Protein 3KY8 (pdb70)

Organism: Shewanella loihica (strain ATCC BAA-1088 / PV-4) (NCBI:txid323850)

Sequence (349 aa):
ENLYFQGANIVFIATSLDGYIADKRGKLDWLHSVPNPNNVDTGFVALERVDGLVGRNTLDVLSFDCDWPYSKPVFVLSNTTEVPQGYEDKVFLVKGKLVDIIADLNAKGFNELYIDGGVTIQNFLKEDLIDEVITRFPILLGGGVPLFGELESSLSFNVIKSEVVLDSLTQTTYHRKRANIVFIATSLDGYIADKRGKLDWLHSVPNPNNVDTGFVALERVDGLVGRNTLDVLSFDCDWPYSKPVFVLSNTTEVPQGYEDKVFLVKGKLVDIIADDLNAKGFNELYIDGGVTIQNFLKEDLIDEVIITRFPILLGGGVPLFGELEESSLSFNVIKSEVVLDSLTQTTYHRKR

Foldseek 3Di:
DCLVVVPFEEEDAEAEPAFARAFPVRHDVCVPVFDDPVVDDDCPVVLCPFQEEEEVVVVCCDDPVHDDDDPHAYEYEDPPDDDDPPCNVRYHYDYDDPVVSQVVCVVVPRSGYHYDDQVRQQSCVQVPNHFKKYKYAHDDSPHHHGNYDDYPDDWDWDWPDWDDDSNGIIMTMTGTDD/DEEEAAEAEPQFARAFQVRHDVVVPVFDDPPVDDPCPVVLCPFQEEEEPSVLVCVVVPDPDPDPHAYEYEDQPDDDPPPCPVHYHYDYDDPVVSQVVCVVVVRPGYYYDDQVRQASCVQVVNHFKKYKYAHDDSVHHHGSYDDHPDDWDWDWPDWDAPSNGIIMTMTGTDD

Radius of gyration: 22.61 Å; Cα contacts (8 Å, |Δi|>4): 660; chains: 2; bounding box: 62×49×64 Å

Secondary structure (DSSP, 8-state):
--TTTT--EE--EEEETTSEEE-TTS--GGGGGS--TT----STTT----SEE--HHHH----TT-----SS-EEEE-----PPTT-TTTEEEE-S-HHHHHHHHHHTT--SEE--SHHHHHHHHHTT-----EEEESEE-SSSEES----SS-EEEEEEEEEEETTTEEEEEEEE--/-EEE-EEE-TTSEEE-TTS--GGGGGS--TT---SSTTT----SEE--HHHH--GGG-S----SS-EEEE-----PPTT-TTTEEEE-S-HHHHHHHHHHTT--SEEE-SHHHHHHHHHTT-----EEE-SEE-SSSEES----SS-EEEEEEEEEEETTTEEEEEEEE--

Nearest PDB structures (foldseek):
  3ky8-assembly1_B  TM=1.006E+00  e=2.530E-35  Shewanella loihica PV-4
  3jtw-assembly2_B-3  TM=8.586E-01  e=1.177E-13  Pediococcus pentosaceus ATCC 25745
  1d1g-assembly1_B  TM=7.839E-01  e=4.642E-13  Thermotoga maritima
  8jsv-assembly5_J  TM=8.185E-01  e=5.624E-12  Leptospira interrogans serovar Pomona
  3dl6-assembly3_E-2  TM=7.105E-01  e=3.288E-07  Cryptosporidium hominis

CATH classification: 3.40.430.10

B-factor: mean 37.95, std 8.4, range [15.68, 90.03]

InterPro domains:
  IPR002734 Bacterial bifunctional deaminase-reductase, C-terminal [PF01872] (4-162)
  IPR024072 Dihydrofolate reductase-like domain superfamily [G3DSA:3.40.430.10] (2-175)
  IPR024072 Dihydrofolate reductase-like domain superfamily [SSF53597] (4-176)
  IPR050765 Riboflavin Biosynthesis HTP Reductase [PTHR38011] (5-175)

Structure (mmCIF, N/CA/C/O backbone):
data_3KY8
#
_entry.id   3KY8
#
_cell.length_a   72.679
_cell.length_b   72.679
_cell.length_c   156.974
_cell.angle_alpha   90.000
_cell.angle_beta   90.000
_cell.angle_gamma   90.000
#
_symmetry.space_group_name_H-M   'P 43 21 2'
#
loop_
_entity.id
_entity.type
_entity.pdbx_description
1 polymer 'Putative riboflavin biosynthesis protein'
2 non-polymer 'UNKNOWN LIGAND'
3 non-polymer 'SULFATE ION'
4 non-polymer GLYCEROL
5 water water
#
loop_
_atom_site.group_PDB
_atom_site.id
_atom_site.type_symbol
_atom_site.label_atom_id
_atom_site.label_alt_id
_atom_site.label_comp_id
_atom_site.label_asym_id
_atom_site.label_entity_id
_atom_site.label_seq_id
_atom_site.pdbx_PDB_ins_code
_atom_site.Cartn_x
_atom_site.Cartn_y
_atom_site.Cartn_z
_atom_site.occupancy
_atom_site.B_iso_or_equiv
_atom_site.auth_seq_id
_atom_site.auth_comp_id
_atom_site.auth_asym_id
_atom_site.auth_atom_id
_atom_site.pdbx_PDB_model_num
ATOM 1 N N . GLU A 1 13 ? -9.510 19.426 53.372 1.00 76.47 -6 GLU A N 1
ATOM 2 C CA . GLU A 1 13 ? -9.047 19.963 52.058 1.00 75.68 -6 GLU A CA 1
ATOM 3 C C . GLU A 1 13 ? -8.186 21.243 52.219 1.00 72.61 -6 GLU A C 1
ATOM 4 O O . GLU A 1 13 ? -8.635 22.234 52.809 1.00 73.44 -6 GLU A O 1
ATOM 10 N N . ASN A 1 14 ? -6.941 21.175 51.729 1.00 68.20 -5 ASN A N 1
ATOM 11 C CA . ASN A 1 14 ? -6.103 22.355 51.371 1.00 63.72 -5 ASN A CA 1
ATOM 12 C C . ASN A 1 14 ? -5.913 23.395 52.452 1.00 57.90 -5 ASN A C 1
ATOM 13 O O . ASN A 1 14 ? -6.130 24.581 52.210 1.00 57.66 -5 ASN A O 1
ATOM 18 N N . LEU A 1 15 ? -5.498 22.954 53.631 1.00 51.77 -4 LEU A N 1
ATOM 19 C CA . LEU A 1 15 ? -5.298 23.855 54.777 1.00 49.77 -4 LEU A CA 1
ATOM 20 C C . LEU A 1 15 ? -4.202 24.919 54.511 1.00 46.01 -4 LEU A C 1
ATOM 21 O O . LEU A 1 15 ? -4.293 26.030 55.021 1.00 42.48 -4 LEU A O 1
ATOM 26 N N . TYR A 1 16 ? -3.172 24.567 53.731 1.00 43.22 -3 TYR A N 1
ATOM 27 C CA . TYR A 1 16 ? -2.117 25.501 53.367 1.00 42.38 -3 TYR A CA 1
ATOM 28 C C . TYR A 1 16 ? -2.658 26.784 52.753 1.00 41.46 -3 TYR A C 1
ATOM 29 O O . TYR A 1 16 ? -2.278 27.891 53.195 1.00 39.63 -3 TYR A O 1
ATOM 38 N N . PHE A 1 17 ? -3.517 26.621 51.731 1.00 39.12 -2 PHE A N 1
ATOM 39 C CA . PHE A 1 17 ? -4.150 27.739 51.018 1.00 38.66 -2 PHE A CA 1
ATOM 40 C C . PHE A 1 17 ? -5.112 28.506 51.907 1.00 37.92 -2 PHE A C 1
ATOM 41 O O . PHE A 1 17 ? -5.430 29.679 51.648 1.00 36.63 -2 PHE A O 1
ATOM 49 N N . GLN A 1 18 ? -5.582 27.841 52.959 1.00 37.50 -1 GLN A N 1
ATOM 50 C CA . GLN A 1 18 ? -6.380 28.489 53.994 1.00 34.90 -1 GLN A CA 1
ATOM 51 C C . GLN A 1 18 ? -5.529 29.123 55.084 1.00 34.16 -1 GLN A C 1
ATOM 52 O O . GLN A 1 18 ? -6.075 29.640 56.053 1.00 32.53 -1 GLN A O 1
ATOM 58 N N . GLY A 1 19 ? -4.203 29.106 54.927 1.00 35.58 0 GLY A N 1
ATOM 59 C CA . GLY A 1 19 ? -3.287 29.820 55.846 1.00 35.96 0 GLY A CA 1
ATOM 60 C C . GLY A 1 19 ? -2.588 29.030 56.951 1.00 36.30 0 GLY A C 1
ATOM 61 O O . GLY A 1 19 ? -2.002 29.610 57.856 1.00 34.69 0 GLY A O 1
ATOM 70 N N . ALA A 1 21 ? 0.380 26.316 57.810 1.00 36.66 2 ALA A N 1
ATOM 71 C CA . ALA A 1 21 ? 1.643 25.840 57.235 1.00 35.27 2 ALA A CA 1
ATOM 72 C C . ALA A 1 21 ? 2.494 25.220 58.330 1.00 35.23 2 ALA A C 1
ATOM 73 O O . ALA A 1 21 ? 2.603 25.782 59.439 1.00 32.71 2 ALA A O 1
ATOM 75 N N . ASN A 1 22 ? 3.077 24.069 57.992 1.00 33.25 3 ASN A N 1
ATOM 76 C CA . ASN A 1 22 ? 4.106 23.395 58.764 1.00 33.05 3 ASN A CA 1
ATOM 77 C C . ASN A 1 22 ? 5.487 23.578 58.120 1.00 32.39 3 ASN A C 1
ATOM 78 O O . ASN A 1 22 ? 5.729 23.130 56.983 1.00 31.48 3 ASN A O 1
ATOM 83 N N . ILE A 1 23 ? 6.379 24.233 58.855 1.00 33.27 4 ILE A N 1
ATOM 84 C CA . ILE A 1 23 ? 7.608 24.837 58.304 1.00 35.50 4 ILE A CA 1
ATOM 85 C C . ILE A 1 23 ? 8.839 24.263 59.005 1.00 32.68 4 ILE A C 1
ATOM 86 O O . ILE A 1 23 ? 8.890 24.233 60.210 1.00 33.54 4 ILE A O 1
ATOM 91 N N . VAL A 1 24 ? 9.804 23.781 58.221 1.00 33.02 5 VAL A N 1
ATOM 92 C CA . VAL A 1 24 ? 11.104 23.309 58.700 1.00 32.68 5 VAL A CA 1
ATOM 93 C C . VAL A 1 24 ? 12.090 24.438 58.476 1.00 32.62 5 VAL A C 1
ATOM 94 O O . VAL A 1 24 ? 12.008 25.146 57.451 1.00 33.85 5 VAL A O 1
ATOM 98 N N . PHE A 1 25 ? 12.928 24.684 59.484 1.00 32.56 6 PHE A N 1
ATOM 99 C CA . PHE A 1 25 ? 14.027 25.656 59.400 1.00 31.95 6 PHE A CA 1
ATOM 100 C C . PHE A 1 25 ? 15.221 25.089 60.181 1.00 30.56 6 PHE A C 1
ATOM 101 O O . PHE A 1 25 ? 15.260 25.124 61.419 1.00 33.70 6 PHE A O 1
ATOM 109 N N . ILE A 1 26 ? 16.200 24.560 59.460 1.00 31.51 7 ILE A N 1
ATOM 110 C CA . ILE A 1 26 ? 17.202 23.713 60.078 1.00 31.81 7 ILE A CA 1
ATOM 111 C C . ILE A 1 26 ? 18.567 23.775 59.383 1.00 33.54 7 ILE A C 1
ATOM 112 O O . ILE A 1 26 ? 18.665 23.948 58.164 1.00 33.95 7 ILE A O 1
ATOM 117 N N . ALA A 1 27 ? 19.620 23.599 60.172 1.00 32.96 8 ALA A N 1
ATOM 118 C CA . ALA A 1 27 ? 20.979 23.563 59.659 1.00 32.82 8 ALA A CA 1
ATOM 119 C C . ALA A 1 27 ? 21.336 22.096 59.520 1.00 31.70 8 ALA A C 1
ATOM 120 O O . ALA A 1 27 ? 21.092 21.310 60.416 1.00 29.08 8 ALA A O 1
ATOM 122 N N . THR A 1 28 ? 21.916 21.739 58.388 1.00 35.37 9 THR A N 1
ATOM 123 C CA . THR A 1 28 ? 22.415 20.391 58.136 1.00 34.96 9 THR A CA 1
ATOM 124 C C . THR A 1 28 ? 23.865 20.450 57.624 1.00 33.29 9 THR A C 1
ATOM 125 O O . THR A 1 28 ? 24.307 21.430 57.009 1.00 33.76 9 THR A O 1
ATOM 129 N N . SER A 1 29 ? 24.589 19.369 57.841 1.00 32.54 10 SER A N 1
ATOM 130 C CA . SER A 1 29 ? 25.856 19.149 57.171 1.00 32.21 10 SER A CA 1
ATOM 131 C C . SER A 1 29 ? 25.616 18.816 55.706 1.00 32.42 10 SER A C 1
ATOM 132 O O . SER A 1 29 ? 24.475 18.611 55.261 1.00 31.13 10 SER A O 1
ATOM 135 N N . LEU A 1 30 ? 26.711 18.762 54.952 1.00 31.50 11 LEU A N 1
ATOM 136 C CA . LEU A 1 30 ? 26.620 18.520 53.516 1.00 32.13 11 LEU A CA 1
ATOM 137 C C . LEU A 1 30 ? 25.963 17.160 53.290 1.00 30.27 11 LEU A C 1
ATOM 138 O O . LEU A 1 30 ? 25.144 16.993 52.400 1.00 31.89 11 LEU A O 1
ATOM 143 N N . ASP A 1 31 ? 26.322 16.215 54.160 1.00 32.37 12 ASP A N 1
ATOM 144 C CA . ASP A 1 31 ? 25.825 14.854 54.147 1.00 29.44 12 ASP A CA 1
ATOM 145 C C . ASP A 1 31 ? 24.549 14.556 54.969 1.00 30.97 12 ASP A C 1
ATOM 146 O O . ASP A 1 31 ? 24.188 13.419 55.176 1.00 33.67 12 ASP A O 1
ATOM 151 N N . GLY A 1 32 ? 23.868 15.596 55.404 1.00 33.12 13 GLY A N 1
ATOM 152 C CA . GLY A 1 32 ? 22.508 15.469 55.853 1.00 32.27 13 GLY A CA 1
ATOM 153 C C . GLY A 1 32 ? 22.272 15.257 57.318 1.00 31.01 13 GLY A C 1
ATOM 154 O O . GLY A 1 32 ? 21.176 14.851 57.684 1.00 34.65 13 GLY A O 1
ATOM 155 N N . TYR A 1 33 ? 23.300 15.481 58.135 1.00 32.13 14 TYR A N 1
ATOM 156 C CA . TYR A 1 33 ? 23.195 15.361 59.584 1.00 31.34 14 TYR A CA 1
ATOM 157 C C . TYR A 1 33 ? 22.911 16.698 60.262 1.00 32.81 14 TYR A C 1
ATOM 158 O O . TYR A 1 33 ? 23.469 17.718 59.899 1.00 32.86 14 TYR A O 1
ATOM 167 N N . ILE A 1 34 ? 22.106 16.633 61.309 1.00 34.24 15 ILE A N 1
ATOM 168 C CA . ILE A 1 34 ? 21.735 17.795 62.092 1.00 34.08 15 ILE A CA 1
ATOM 169 C C . ILE A 1 34 ? 22.450 17.867 63.455 1.00 32.48 15 ILE A C 1
ATOM 170 O O . ILE A 1 34 ? 22.423 18.898 64.109 1.00 35.49 15 ILE A O 1
ATOM 175 N N . ALA A 1 35 ? 23.074 16.765 63.873 1.00 32.51 16 ALA A N 1
ATOM 176 C CA . ALA A 1 35 ? 24.031 16.760 64.956 1.00 30.75 16 ALA A CA 1
ATOM 177 C C . ALA A 1 35 ? 25.143 15.768 64.595 1.00 31.59 16 ALA A C 1
ATOM 178 O O . ALA A 1 35 ? 24.945 14.888 63.770 1.00 33.62 16 ALA A O 1
ATOM 180 N N . ASP A 1 36 ? 26.320 15.909 65.195 1.00 29.63 17 ASP A N 1
ATOM 181 C CA . ASP A 1 36 ? 27.421 14.959 64.937 1.00 31.02 17 ASP A CA 1
ATOM 182 C C . ASP A 1 36 ? 27.261 13.729 65.802 1.00 32.12 17 ASP A C 1
ATOM 183 O O . ASP A 1 36 ? 26.274 13.621 66.549 1.00 29.06 17 ASP A O 1
ATOM 188 N N . LYS A 1 37 ? 28.229 12.818 65.724 1.00 32.06 18 LYS A N 1
ATOM 189 C CA . LYS A 1 37 ? 28.073 11.531 66.347 1.00 36.29 18 LYS A CA 1
ATOM 190 C C . LYS A 1 37 ? 28.085 11.587 67.891 1.00 37.48 18 LYS A C 1
ATOM 191 O O . LYS A 1 37 ? 27.758 10.629 68.521 1.00 37.14 18 LYS A O 1
ATOM 196 N N . ARG A 1 38 ? 28.403 12.749 68.453 1.00 36.47 19 ARG A N 1
ATOM 197 C CA . ARG A 1 38 ? 28.422 12.971 69.875 1.00 40.30 19 ARG A CA 1
ATOM 198 C C . ARG A 1 38 ? 27.214 13.773 70.348 1.00 39.63 19 ARG A C 1
ATOM 199 O O . ARG A 1 38 ? 27.147 14.202 71.510 1.00 39.60 19 ARG A O 1
ATOM 207 N N . GLY A 1 39 ? 26.272 13.966 69.424 1.00 39.01 20 GLY A N 1
ATOM 208 C CA . GLY A 1 39 ? 25.118 14.801 69.634 1.00 39.34 20 GLY A CA 1
ATOM 209 C C . GLY A 1 39 ? 25.385 16.297 69.684 1.00 40.30 20 GLY A C 1
ATOM 210 O O . GLY A 1 39 ? 24.513 17.052 70.137 1.00 41.94 20 GLY A O 1
ATOM 211 N N . LYS A 1 40 ? 26.552 16.732 69.200 1.00 39.77 21 LYS A N 1
ATOM 212 C CA . LYS A 1 40 ? 26.970 18.145 69.285 1.00 38.37 21 LYS A CA 1
ATOM 213 C C . LYS A 1 40 ? 26.759 18.968 68.023 1.00 36.08 21 LYS A C 1
ATOM 214 O O . LYS A 1 40 ? 26.540 18.430 66.940 1.00 35.09 21 LYS A O 1
ATOM 220 N N . LEU A 1 41 ? 26.853 20.288 68.185 1.00 35.88 22 LEU A N 1
ATOM 221 C CA . LEU A 1 41 ? 26.678 21.278 67.116 1.00 35.45 22 LEU A CA 1
ATOM 222 C C . LEU A 1 41 ? 27.895 22.175 66.941 1.00 37.24 22 LEU A C 1
ATOM 223 O O . LEU A 1 41 ? 27.799 23.291 66.416 1.00 39.73 22 LEU A O 1
ATOM 228 N N . ASP A 1 42 ? 29.053 21.698 67.370 1.00 39.02 23 ASP A N 1
ATOM 229 C CA . ASP A 1 42 ? 30.276 22.484 67.282 1.00 41.97 23 ASP A CA 1
ATOM 230 C C . ASP A 1 42 ? 30.630 22.818 65.824 1.00 40.90 23 ASP A C 1
ATOM 231 O O . ASP A 1 42 ? 31.168 23.883 65.542 1.00 42.07 23 ASP A O 1
ATOM 236 N N . TRP A 1 43 ? 30.329 21.894 64.918 1.00 38.88 24 TRP A N 1
ATOM 237 C CA . TRP A 1 43 ? 30.508 22.100 63.469 1.00 38.30 24 TRP A CA 1
ATOM 238 C C . TRP A 1 43 ? 29.753 23.301 62.895 1.00 39.62 24 TRP A C 1
ATOM 239 O O . TRP A 1 43 ? 30.136 23.800 61.849 1.00 40.64 24 TRP A O 1
ATOM 250 N N . LEU A 1 44 ? 28.684 23.748 63.559 1.00 40.99 25 LEU A N 1
ATOM 251 C CA . LEU A 1 44 ? 28.040 24.998 63.191 1.00 44.52 25 LEU A CA 1
ATOM 252 C C . LEU A 1 44 ? 29.066 26.116 63.255 1.00 48.01 25 LEU A C 1
ATOM 253 O O . LEU A 1 44 ? 29.005 27.015 62.460 1.00 49.31 25 LEU A O 1
ATOM 258 N N . HIS A 1 45 ? 30.052 26.030 64.146 1.00 52.95 26 HIS A N 1
ATOM 259 C CA . HIS A 1 45 ? 31.120 27.062 64.219 1.00 55.55 26 HIS A CA 1
ATOM 260 C C . HIS A 1 45 ? 32.233 26.884 63.171 1.00 54.27 26 HIS A C 1
ATOM 261 O O . HIS A 1 45 ? 33.221 27.593 63.222 1.00 55.20 26 HIS A O 1
ATOM 268 N N . SER A 1 46 ? 32.057 25.976 62.207 1.00 54.73 27 SER A N 1
ATOM 269 C CA . SER A 1 46 ? 33.043 25.754 61.149 1.00 54.15 27 SER A CA 1
ATOM 270 C C . SER A 1 46 ? 33.082 26.927 60.182 1.00 55.82 27 SER A C 1
ATOM 271 O O . SER A 1 46 ? 34.056 27.126 59.459 1.00 58.22 27 SER A O 1
ATOM 274 N N . VAL A 1 47 ? 32.006 27.699 60.162 1.00 54.40 28 VAL A N 1
ATOM 275 C CA . VAL A 1 47 ? 31.897 28.895 59.340 1.00 52.12 28 VAL A CA 1
ATOM 276 C C . VAL A 1 47 ? 31.874 30.114 60.279 1.00 49.33 28 VAL A C 1
ATOM 277 O O . VAL A 1 47 ? 31.086 30.145 61.199 1.00 47.26 28 VAL A O 1
ATOM 281 N N . PRO A 1 48 ? 32.735 31.123 60.038 1.00 50.42 29 PRO A N 1
ATOM 282 C CA . PRO A 1 48 ? 32.761 32.323 60.903 1.00 48.41 29 PRO A CA 1
ATOM 283 C C . PRO A 1 48 ? 31.503 33.187 60.762 1.00 44.71 29 PRO A C 1
ATOM 284 O O . PRO A 1 48 ? 31.008 33.329 59.661 1.00 42.26 29 PRO A O 1
ATOM 288 N N . ASN A 1 49 ? 30.991 33.712 61.877 1.00 42.29 30 ASN A N 1
ATOM 289 C CA . ASN A 1 49 ? 29.904 34.694 61.868 1.00 40.52 30 ASN A CA 1
ATOM 290 C C . ASN A 1 49 ? 30.207 35.732 62.931 1.00 39.11 30 ASN A C 1
ATOM 291 O O . ASN A 1 49 ? 29.452 35.906 63.906 1.00 37.89 30 ASN A O 1
ATOM 296 N N . PRO A 1 50 ? 31.320 36.435 62.751 1.00 39.39 31 PRO A N 1
ATOM 297 C CA . PRO A 1 50 ? 31.745 37.397 63.764 1.00 41.55 31 PRO A CA 1
ATOM 298 C C . PRO A 1 50 ? 30.717 38.480 64.032 1.00 41.63 31 PRO A C 1
ATOM 299 O O . PRO A 1 50 ? 30.553 38.883 65.164 1.00 41.67 31 PRO A O 1
ATOM 303 N N . ASN A 1 51 ? 30.034 38.944 62.992 1.00 40.09 32 ASN A N 1
ATOM 304 C CA . ASN A 1 51 ? 29.144 40.097 63.131 1.00 39.01 32 ASN A CA 1
ATOM 305 C C . ASN A 1 51 ? 27.731 39.709 63.475 1.00 35.06 32 ASN A C 1
ATOM 306 O O . ASN A 1 51 ? 26.867 40.553 63.391 1.00 34.32 32 ASN A O 1
ATOM 311 N N . ASN A 1 52 ? 27.525 38.454 63.887 1.00 35.33 33 ASN A N 1
ATOM 312 C CA . ASN A 1 52 ? 26.239 37.953 64.357 1.00 37.30 33 ASN A CA 1
ATOM 313 C C . ASN A 1 52 ? 25.108 38.168 63.354 1.00 37.88 33 ASN A C 1
ATOM 314 O O . ASN A 1 52 ? 23.983 38.473 63.728 1.00 35.37 33 ASN A O 1
ATOM 319 N N . VAL A 1 53 ? 25.411 37.929 62.078 1.00 38.14 34 VAL A N 1
ATOM 320 C CA . VAL A 1 53 ? 24.431 38.078 61.013 1.00 38.68 34 VAL A CA 1
ATOM 321 C C . VAL A 1 53 ? 23.294 37.073 61.200 1.00 39.58 34 VAL A C 1
ATOM 322 O O . VAL A 1 53 ? 23.520 35.895 61.535 1.00 40.52 34 VAL A O 1
ATOM 326 N N . ASP A 1 54 ? 22.066 37.568 61.039 1.00 40.74 35 ASP A N 1
ATOM 327 C CA . ASP A 1 54 ? 20.861 36.760 61.181 1.00 41.07 35 ASP A CA 1
ATOM 328 C C . ASP A 1 54 ? 20.619 36.124 59.818 1.00 41.34 35 ASP A C 1
ATOM 329 O O . ASP A 1 54 ? 20.752 36.783 58.782 1.00 40.96 35 ASP A O 1
ATOM 334 N N . THR A 1 55 ? 20.325 34.837 59.802 1.00 39.39 36 THR A N 1
ATOM 335 C CA . THR A 1 55 ? 20.015 34.172 58.562 1.00 40.74 36 THR A CA 1
ATOM 336 C C . THR A 1 55 ? 18.600 33.582 58.531 1.00 41.05 36 THR A C 1
ATOM 337 O O . THR A 1 55 ? 18.408 32.529 57.952 1.00 39.79 36 THR A O 1
ATOM 341 N N . GLY A 1 56 ? 17.627 34.271 59.140 1.00 39.81 37 GLY A N 1
ATOM 342 C CA . GLY A 1 56 ? 16.229 33.914 59.025 1.00 38.16 37 GLY A CA 1
ATOM 343 C C . GLY A 1 56 ? 15.469 33.635 60.299 1.00 38.10 37 GLY A C 1
ATOM 344 O O . GLY A 1 56 ? 14.247 33.614 60.249 1.00 42.97 37 GLY A O 1
ATOM 345 N N . PHE A 1 57 ? 16.156 33.396 61.422 1.00 36.47 38 PHE A N 1
ATOM 346 C CA . PHE A 1 57 ? 15.493 32.971 62.667 1.00 37.93 38 PHE A CA 1
ATOM 347 C C . PHE A 1 57 ? 14.527 34.004 63.289 1.00 39.19 38 PHE A C 1
ATOM 348 O O . PHE A 1 57 ? 13.464 33.652 63.739 1.00 38.25 38 PHE A O 1
ATOM 356 N N . VAL A 1 58 ? 14.925 35.266 63.335 1.00 39.99 39 VAL A N 1
ATOM 357 C CA . VAL A 1 58 ? 14.091 36.287 63.935 1.00 40.35 39 VAL A CA 1
ATOM 358 C C . VAL A 1 58 ? 12.806 36.346 63.151 1.00 38.69 39 VAL A C 1
ATOM 359 O O . VAL A 1 58 ? 11.745 36.401 63.745 1.00 42.77 39 VAL A O 1
ATOM 363 N N . ALA A 1 59 ? 12.894 36.312 61.827 1.00 38.19 40 ALA A N 1
ATOM 364 C CA . ALA A 1 59 ? 11.708 36.413 60.984 1.00 37.56 40 ALA A CA 1
ATOM 365 C C . ALA A 1 59 ? 10.804 35.129 61.049 1.00 39.68 40 ALA A C 1
ATOM 366 O O . ALA A 1 59 ? 9.556 35.219 61.079 1.00 39.89 40 ALA A O 1
ATOM 368 N N . LEU A 1 60 ? 11.426 33.951 61.084 1.00 36.43 41 LEU A N 1
ATOM 369 C CA . LEU A 1 60 ? 10.697 32.724 61.303 1.00 33.57 41 LEU A CA 1
ATOM 370 C C . LEU A 1 60 ? 9.868 32.842 62.599 1.00 34.36 41 LEU A C 1
ATOM 371 O O . LEU A 1 60 ? 8.631 32.614 62.592 1.00 32.72 41 LEU A O 1
ATOM 384 N N . GLU A 1 62 ? 8.888 35.379 64.331 1.00 40.02 43 GLU A N 1
ATOM 385 C CA . GLU A 1 62 ? 7.860 36.375 64.276 1.00 40.82 43 GLU A CA 1
ATOM 386 C C . GLU A 1 62 ? 6.652 35.845 63.507 1.00 39.80 43 GLU A C 1
ATOM 387 O O . GLU A 1 62 ? 5.512 36.229 63.785 1.00 38.92 43 GLU A O 1
ATOM 393 N N . ARG A 1 63 ? 6.908 34.995 62.521 1.00 37.73 44 ARG A N 1
ATOM 394 C CA . ARG A 1 63 ? 5.859 34.449 61.676 1.00 36.54 44 ARG A CA 1
ATOM 395 C C . ARG A 1 63 ? 5.108 33.293 62.326 1.00 35.52 44 ARG A C 1
ATOM 396 O O . ARG A 1 63 ? 3.889 33.179 62.216 1.00 33.86 44 ARG A O 1
ATOM 404 N N . VAL A 1 64 ? 5.839 32.387 62.949 1.00 36.58 45 VAL A N 1
ATOM 405 C CA . VAL A 1 64 ? 5.202 31.186 63.488 1.00 35.22 45 VAL A CA 1
ATOM 406 C C . VAL A 1 64 ? 4.420 31.446 64.779 1.00 34.67 45 VAL A C 1
ATOM 407 O O . VAL A 1 64 ? 4.705 32.366 65.535 1.00 31.68 45 VAL A O 1
ATOM 411 N N . ASP A 1 65 ? 3.405 30.627 64.990 1.00 34.46 46 ASP A N 1
ATOM 412 C CA . ASP A 1 65 ? 2.559 30.709 66.178 1.00 31.45 46 ASP A CA 1
ATOM 413 C C . ASP A 1 65 ? 3.057 29.808 67.295 1.00 31.23 46 ASP A C 1
ATOM 414 O O . ASP A 1 65 ? 2.710 29.989 68.474 1.00 26.79 46 ASP A O 1
ATOM 419 N N . GLY A 1 66 ? 3.877 28.820 66.932 1.00 33.04 47 GLY A N 1
ATOM 420 C CA . GLY A 1 66 ? 4.391 27.880 67.910 1.00 31.49 47 GLY A CA 1
ATOM 421 C C . GLY A 1 66 ? 5.317 26.944 67.193 1.00 31.74 47 GLY A C 1
ATOM 422 O O . GLY A 1 66 ? 5.476 27.028 65.996 1.00 32.63 47 GLY A O 1
ATOM 423 N N . LEU A 1 67 ? 5.907 26.052 67.955 1.00 31.98 48 LEU A N 1
ATOM 424 C CA . LEU A 1 67 ? 6.833 25.051 67.482 1.00 33.57 48 LEU A CA 1
ATOM 425 C C . LEU A 1 67 ? 6.233 23.704 67.840 1.00 33.65 48 LEU A C 1
ATOM 426 O O . LEU A 1 67 ? 5.568 23.584 68.869 1.00 34.92 48 LEU A O 1
ATOM 431 N N . VAL A 1 68 ? 6.438 22.700 66.986 1.00 33.66 49 VAL A N 1
ATOM 432 C CA . VAL A 1 68 ? 6.186 21.292 67.342 1.00 32.49 49 VAL A CA 1
ATOM 433 C C . VAL A 1 68 ? 7.552 20.612 67.292 1.00 33.34 49 VAL A C 1
ATOM 434 O O . VAL A 1 68 ? 8.219 20.633 66.261 1.00 33.47 49 VAL A O 1
ATOM 446 N N . GLY A 1 70 ? 10.368 17.395 69.014 1.00 38.96 51 GLY A N 1
ATOM 447 C CA . GLY A 1 70 ? 10.410 16.078 69.701 1.00 38.13 51 GLY A CA 1
ATOM 448 C C . GLY A 1 70 ? 11.115 16.169 71.033 1.00 37.78 51 GLY A C 1
ATOM 449 O O . GLY A 1 70 ? 11.690 17.191 71.337 1.00 36.24 51 GLY A O 1
ATOM 450 N N . ARG A 1 71 ? 11.096 15.083 71.806 1.00 41.47 5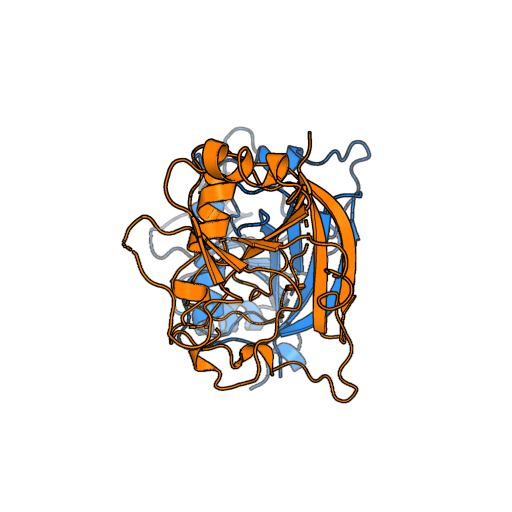2 ARG A N 1
ATOM 451 C CA . ARG A 1 71 ? 11.769 15.052 73.112 1.00 43.35 52 ARG A CA 1
ATOM 452 C C . ARG A 1 71 ? 13.285 15.064 72.975 1.00 40.60 52 ARG A C 1
ATOM 453 O O . ARG A 1 71 ? 13.945 15.633 73.815 1.00 38.53 52 ARG A O 1
ATOM 458 N N . ASN A 1 72 ? 13.843 14.476 71.922 1.00 39.06 53 ASN A N 1
ATOM 459 C CA . ASN A 1 72 ? 15.284 14.518 71.760 1.00 37.53 53 ASN A CA 1
ATOM 460 C C . ASN A 1 72 ? 15.810 15.938 71.662 1.00 39.74 53 ASN A C 1
ATOM 461 O O . ASN A 1 72 ? 16.858 16.211 72.226 1.00 41.73 53 ASN A O 1
ATOM 466 N N . THR A 1 73 ? 15.118 16.813 70.914 1.00 37.18 54 THR A N 1
ATOM 467 C CA . THR A 1 73 ? 15.551 18.195 70.768 1.00 37.39 54 THR A CA 1
ATOM 468 C C . THR A 1 73 ? 15.296 18.913 72.099 1.00 35.67 54 THR A C 1
ATOM 469 O O . THR A 1 73 ? 16.164 19.647 72.576 1.00 36.16 54 THR A O 1
ATOM 473 N N . LEU A 1 74 ? 14.132 18.684 72.712 1.00 33.61 55 LEU A N 1
ATOM 474 C CA . LEU A 1 74 ? 13.821 19.345 73.965 1.00 34.31 55 LEU A CA 1
ATOM 475 C C . LEU A 1 74 ? 14.931 19.045 74.995 1.00 36.20 55 LEU A C 1
ATOM 476 O O . LEU A 1 74 ? 15.474 19.966 75.627 1.00 35.04 55 LEU A O 1
ATOM 481 N N . ASP A 1 75 ? 15.283 17.772 75.126 1.00 34.34 56 ASP A N 1
ATOM 482 C CA . ASP A 1 75 ? 16.286 17.357 76.123 1.00 37.59 56 ASP A CA 1
ATOM 483 C C . ASP A 1 75 ? 17.645 18.021 75.891 1.00 36.72 56 ASP A C 1
ATOM 484 O O . ASP A 1 75 ? 18.376 18.266 76.861 1.00 35.29 56 ASP A O 1
ATOM 497 N N . VAL A 1 77 ? 17.923 21.050 74.440 1.00 38.96 58 VAL A N 1
ATOM 498 C CA . VAL A 1 77 ? 17.775 22.505 74.658 1.00 36.72 58 VAL A CA 1
ATOM 499 C C . VAL A 1 77 ? 17.687 22.731 76.161 1.00 39.46 58 VAL A C 1
ATOM 500 O O . VAL A 1 77 ? 18.404 23.573 76.677 1.00 44.16 58 VAL A O 1
ATOM 504 N N . LEU A 1 78 ? 16.826 21.987 76.868 1.00 40.02 59 LEU A N 1
ATOM 505 C CA . LEU A 1 78 ? 16.720 22.123 78.319 1.00 39.27 59 LEU A CA 1
ATOM 506 C C . LEU A 1 78 ? 18.073 21.823 78.906 1.00 38.99 59 LEU A C 1
ATOM 507 O O . LEU A 1 78 ? 18.692 20.796 78.590 1.00 40.53 59 LEU A O 1
ATOM 512 N N . SER A 1 79 ? 18.536 22.732 79.757 1.00 40.26 60 SER A N 1
ATOM 513 C CA . SER A 1 79 ? 19.743 22.532 80.521 1.00 40.42 60 SER A CA 1
ATOM 514 C C . SER A 1 79 ? 19.695 23.487 81.711 1.00 39.76 60 SER A C 1
ATOM 515 O O . SER A 1 79 ? 18.830 24.383 81.790 1.00 39.12 60 SER A O 1
ATOM 518 N N . PHE A 1 80 ? 20.568 23.250 82.675 1.00 38.52 61 PHE A N 1
ATOM 519 C CA . PHE A 1 80 ? 20.678 24.155 83.809 1.00 39.40 61 PHE A CA 1
ATOM 520 C C . PHE A 1 80 ? 21.192 25.529 83.406 1.00 39.51 61 PHE A C 1
ATOM 521 O O . PHE A 1 80 ? 20.807 26.502 84.013 1.00 37.25 61 PHE A O 1
ATOM 529 N N . ASP A 1 81 ? 22.080 25.569 82.405 1.00 42.47 62 ASP A N 1
ATOM 530 C CA . ASP A 1 81 ? 22.770 26.786 81.965 1.00 45.25 62 ASP A CA 1
ATOM 531 C C . ASP A 1 81 ? 22.106 27.444 80.735 1.00 47.67 62 ASP A C 1
ATOM 532 O O . ASP A 1 81 ? 22.792 28.140 79.992 1.00 51.15 62 ASP A O 1
ATOM 534 N N . CYS A 1 82 ? 20.786 27.245 80.560 1.00 48.32 63 CYS A N 1
ATOM 535 C CA . CYS A 1 82 ? 20.025 27.520 79.301 1.00 46.15 63 CYS A CA 1
ATOM 536 C C . CYS A 1 82 ? 19.320 28.876 79.270 1.00 44.64 63 CYS A C 1
ATOM 537 O O . CYS A 1 82 ? 18.607 29.255 80.209 1.00 47.59 63 CYS A O 1
ATOM 540 N N . ASP A 1 83 ? 19.481 29.614 78.189 1.00 42.74 64 ASP A N 1
ATOM 541 C CA . ASP A 1 83 ? 18.628 30.768 78.005 1.00 43.52 64 ASP A CA 1
ATOM 542 C C . ASP A 1 83 ? 17.636 30.350 76.944 1.00 40.42 64 ASP A C 1
ATOM 543 O O . ASP A 1 83 ? 17.993 30.216 75.781 1.00 38.49 64 ASP A O 1
ATOM 548 N N . TRP A 1 84 ? 16.392 30.136 77.361 1.00 38.04 65 TRP A N 1
ATOM 549 C CA . TRP A 1 84 ? 15.346 29.649 76.474 1.00 35.38 65 TRP A CA 1
ATOM 550 C C . TRP A 1 84 ? 15.289 30.538 75.242 1.00 34.16 65 TRP A C 1
ATOM 551 O O . TRP A 1 84 ? 15.161 31.759 75.363 1.00 32.24 65 TRP A O 1
ATOM 562 N N . PRO A 1 85 ? 15.465 29.955 74.054 1.00 34.03 66 PRO A N 1
ATOM 563 C CA . PRO A 1 85 ? 15.568 30.801 72.871 1.00 35.27 66 PRO A CA 1
ATOM 564 C C . PRO A 1 85 ? 14.307 31.126 72.114 1.00 36.46 66 PRO A C 1
ATOM 565 O O . PRO A 1 85 ? 14.394 31.863 71.122 1.00 37.25 66 PRO A O 1
ATOM 569 N N . TYR A 1 86 ? 13.160 30.597 72.559 1.00 37.20 67 TYR A N 1
ATOM 570 C CA . TYR A 1 86 ? 11.882 30.721 71.818 1.00 34.43 67 TYR A CA 1
ATOM 571 C C . TYR A 1 86 ? 10.884 31.638 72.463 1.00 32.77 67 TYR A C 1
ATOM 572 O O . TYR A 1 86 ? 10.581 31.491 73.647 1.00 32.12 67 TYR A O 1
ATOM 581 N N . SER A 1 87 ? 10.369 32.571 71.659 1.00 30.35 68 SER A N 1
ATOM 582 C CA . SER A 1 87 ? 9.383 33.538 72.074 1.00 32.29 68 SER A CA 1
ATOM 583 C C . SER A 1 87 ? 7.939 33.051 71.891 1.00 33.37 68 SER A C 1
ATOM 584 O O . SER A 1 87 ? 7.004 33.765 72.266 1.00 33.93 68 SER A O 1
ATOM 587 N N . LYS A 1 88 ? 7.761 31.847 71.339 1.00 30.16 69 LYS A N 1
ATOM 588 C CA . LYS A 1 88 ? 6.446 31.302 71.049 1.00 32.03 69 LYS A CA 1
ATOM 589 C C . LYS A 1 88 ? 6.364 29.946 71.758 1.00 30.74 69 LYS A C 1
ATOM 590 O O . LYS A 1 88 ? 7.384 29.353 72.076 1.00 32.23 69 LYS A O 1
ATOM 596 N N . PRO A 1 89 ? 5.154 29.440 72.000 1.00 31.37 70 PRO A N 1
ATOM 597 C CA . PRO A 1 89 ? 5.043 28.162 72.687 1.00 31.83 70 PRO A CA 1
ATOM 598 C C . PRO A 1 89 ? 5.692 27.015 71.945 1.00 31.89 70 PRO A C 1
ATOM 599 O O . PRO A 1 89 ? 5.655 26.959 70.706 1.00 31.20 70 PRO A O 1
ATOM 603 N N . VAL A 1 90 ? 6.260 26.086 72.703 1.00 32.64 71 VAL A N 1
ATOM 604 C CA . VAL A 1 90 ? 6.810 24.852 72.141 1.00 30.91 71 VAL A CA 1
ATOM 605 C C . VAL A 1 90 ? 5.884 23.717 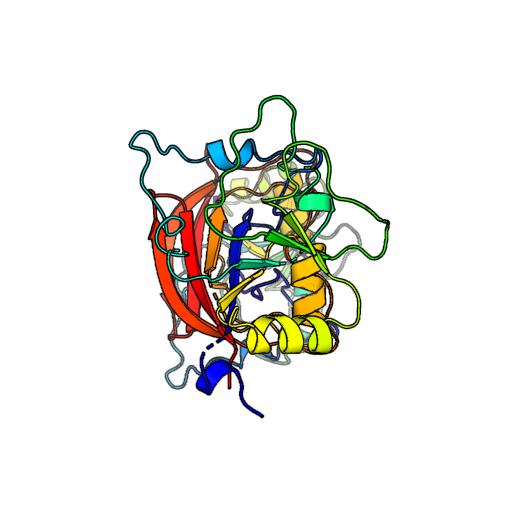72.545 1.00 30.59 71 VAL A C 1
ATOM 606 O O . VAL A 1 90 ? 5.749 23.420 73.712 1.00 29.17 71 VAL A O 1
ATOM 610 N N . PHE A 1 91 ? 5.262 23.093 71.558 1.00 29.38 72 PHE A N 1
ATOM 611 C CA . PHE A 1 91 ? 4.442 21.920 71.767 1.00 31.68 72 PHE A CA 1
ATOM 612 C C . PHE A 1 91 ? 5.313 20.701 71.573 1.00 33.72 72 PHE A C 1
ATOM 613 O O . PHE A 1 91 ? 6.001 20.599 70.567 1.00 33.76 72 PHE A O 1
ATOM 621 N N . VAL A 1 92 ? 5.336 19.817 72.563 1.00 35.47 73 VAL A N 1
ATOM 622 C CA . VAL A 1 92 ? 6.250 18.696 72.551 1.00 35.49 73 VAL A CA 1
ATOM 623 C C . VAL A 1 92 ? 5.472 17.436 72.437 1.00 40.39 73 VAL A C 1
ATOM 624 O O . VAL A 1 92 ? 4.548 17.183 73.218 1.00 36.91 73 VAL A O 1
ATOM 628 N N . LEU A 1 93 ? 5.877 16.671 71.421 1.00 46.43 74 LEU A N 1
ATOM 629 C CA . LEU A 1 93 ? 5.280 15.395 71.058 1.00 49.16 74 LEU A CA 1
ATOM 630 C C . LEU A 1 93 ? 5.945 14.309 71.871 1.00 50.32 74 LEU A C 1
ATOM 631 O O . LEU A 1 93 ? 7.114 13.900 71.617 1.00 51.97 74 LEU A O 1
ATOM 636 N N . SER A 1 94 ? 5.240 13.876 72.896 1.00 50.80 75 SER A N 1
ATOM 637 C CA . SER A 1 94 ? 5.710 12.724 73.626 1.00 50.76 75 SER A CA 1
ATOM 638 C C . SER A 1 94 ? 4.474 11.938 74.027 1.00 52.24 75 SER A C 1
ATOM 639 O O . SER A 1 94 ? 3.465 12.478 74.556 1.00 51.52 75 SER A O 1
ATOM 642 N N . ASN A 1 95 ? 4.557 10.664 73.656 1.00 52.29 76 ASN A N 1
ATOM 643 C CA . ASN A 1 95 ? 3.750 9.626 74.221 1.00 53.21 76 ASN A CA 1
ATOM 644 C C . ASN A 1 95 ? 4.390 9.283 75.581 1.00 53.40 76 ASN A C 1
ATOM 645 O O . ASN A 1 95 ? 3.680 9.032 76.561 1.00 54.62 76 ASN A O 1
ATOM 650 N N . THR A 1 96 ? 5.733 9.331 75.638 1.00 53.19 77 THR A N 1
ATOM 651 C CA . THR A 1 96 ? 6.514 8.975 76.861 1.00 52.26 77 THR A CA 1
ATOM 652 C C . THR A 1 96 ? 6.449 9.998 78.045 1.00 51.69 77 THR A C 1
ATOM 653 O O . THR A 1 96 ? 6.504 9.580 79.201 1.00 50.28 77 THR A O 1
ATOM 663 N N . THR A 1 98 ? 5.132 12.690 80.772 1.00 48.69 79 THR A N 1
ATOM 664 C CA . THR A 1 98 ? 3.910 12.908 81.554 1.00 49.31 79 THR A CA 1
ATOM 665 C C . THR A 1 98 ? 3.779 14.361 82.082 1.00 48.32 79 THR A C 1
ATOM 666 O O . THR A 1 98 ? 2.672 14.825 82.349 1.00 50.79 79 THR A O 1
ATOM 668 N N . GLU A 1 99 ? 4.897 15.061 82.264 1.00 47.09 80 GLU A N 1
ATOM 669 C CA . GLU A 1 99 ? 4.865 16.403 82.861 1.00 46.58 80 GLU A CA 1
ATOM 670 C C . GLU A 1 99 ? 6.075 17.286 82.499 1.00 45.07 80 GLU A C 1
ATOM 671 O O . GLU A 1 99 ? 7.196 16.793 82.255 1.00 46.68 80 GLU A O 1
ATOM 677 N N . VAL A 1 100 ? 5.833 18.596 82.452 1.00 42.03 81 VAL A N 1
ATOM 678 C CA . VAL A 1 100 ? 6.839 19.521 81.956 1.00 40.39 81 VAL A CA 1
ATOM 679 C C . VAL A 1 100 ? 7.691 19.906 83.169 1.00 40.04 81 VAL A C 1
ATOM 680 O O . VAL A 1 100 ? 7.124 20.158 84.244 1.00 40.02 81 VAL A O 1
ATOM 684 N N . PRO A 1 101 ? 9.043 19.944 83.012 1.00 36.79 82 PRO A N 1
ATOM 685 C CA . PRO A 1 101 ? 9.933 20.226 84.160 1.00 36.81 82 PRO A CA 1
ATOM 686 C C . PRO A 1 101 ? 9.729 21.604 84.765 1.00 36.40 82 PRO A C 1
ATOM 687 O O . PRO A 1 101 ? 9.331 22.533 84.055 1.00 35.42 82 PRO A O 1
ATOM 691 N N . GLN A 1 102 ? 10.057 21.735 86.050 1.00 35.83 83 GLN A N 1
ATOM 692 C CA . GLN A 1 102 ? 9.989 23.013 86.759 1.00 35.67 83 GLN A CA 1
ATOM 693 C C . GLN A 1 102 ? 10.766 24.078 85.971 1.00 34.68 83 GLN A C 1
ATOM 694 O O . GLN A 1 102 ? 11.899 23.829 85.503 1.00 32.42 83 GLN A O 1
ATOM 700 N N . GLY A 1 103 ? 10.134 25.237 85.807 1.00 32.96 84 GLY A N 1
ATOM 701 C CA . GLY A 1 103 ? 10.741 26.365 85.113 1.00 32.47 84 GLY A CA 1
ATOM 702 C C . GLY A 1 103 ? 10.283 26.466 83.671 1.00 33.85 84 GLY A C 1
ATOM 703 O O . GLY A 1 103 ? 10.520 27.476 83.020 1.00 37.68 84 GLY A O 1
ATOM 704 N N . TYR A 1 104 ? 9.631 25.427 83.164 1.00 31.65 85 TYR A N 1
ATOM 705 C CA . TYR A 1 104 ? 9.275 25.370 81.762 1.00 32.87 85 TYR A CA 1
ATOM 706 C C . TYR A 1 104 ? 7.780 25.137 81.528 1.00 32.65 85 TYR A C 1
ATOM 707 O O . TYR A 1 104 ? 7.388 24.960 80.405 1.00 32.17 85 TYR A O 1
ATOM 716 N N . GLU A 1 105 ? 6.965 25.212 82.569 1.00 33.39 86 GLU A N 1
ATOM 717 C CA . GLU A 1 105 ? 5.504 25.011 82.460 1.00 36.85 86 GLU A CA 1
ATOM 718 C C . GLU A 1 105 ? 4.746 26.098 81.670 1.00 34.57 86 GLU A C 1
ATOM 719 O O . GLU A 1 105 ? 3.665 25.862 81.168 1.00 38.44 86 GLU A O 1
ATOM 725 N N . ASP A 1 106 ? 5.287 27.292 81.590 1.00 34.37 87 ASP A N 1
ATOM 726 C CA . ASP A 1 106 ? 4.725 28.290 80.699 1.00 35.43 87 ASP A CA 1
ATOM 727 C C . ASP A 1 106 ? 5.501 28.446 79.369 1.00 33.15 87 ASP A C 1
ATOM 728 O O . ASP A 1 106 ? 5.245 29.363 78.603 1.00 30.29 87 ASP A O 1
ATOM 733 N N . LYS A 1 107 ? 6.415 27.523 79.094 1.00 33.25 88 LYS A N 1
ATOM 734 C CA . LYS A 1 107 ? 7.231 27.537 77.876 1.00 32.73 88 LYS A CA 1
ATOM 735 C C . LYS A 1 107 ? 6.977 26.353 76.949 1.00 33.89 88 LYS A C 1
ATOM 736 O O . LYS A 1 107 ? 7.103 26.488 75.710 1.00 34.49 88 LYS A O 1
ATOM 742 N N . VAL A 1 108 ? 6.601 25.221 77.544 1.00 31.94 89 VAL A N 1
ATOM 743 C CA . VAL A 1 108 ? 6.554 23.926 76.872 1.00 32.57 89 VAL A CA 1
ATOM 744 C C . VAL A 1 108 ? 5.229 23.302 77.203 1.00 31.84 89 VAL A C 1
ATOM 745 O O . VAL A 1 108 ? 4.848 23.297 78.353 1.00 29.70 89 VAL A O 1
ATOM 749 N N . PHE A 1 109 ? 4.516 22.823 76.182 1.00 34.57 90 PHE A N 1
ATOM 750 C CA . PHE A 1 109 ? 3.170 22.254 76.355 1.00 33.65 90 PHE A CA 1
ATOM 751 C C . PHE A 1 109 ? 3.069 20.882 75.684 1.00 33.83 90 PHE A C 1
ATOM 752 O O . PHE A 1 109 ? 3.386 20.696 74.521 1.00 32.18 90 PHE A O 1
ATOM 760 N N . LEU A 1 110 ? 2.591 19.913 76.435 1.00 35.71 91 LEU A N 1
ATOM 761 C CA . LEU A 1 110 ? 2.549 18.555 75.953 1.00 37.61 91 LEU A CA 1
ATOM 762 C C . LEU A 1 110 ? 1.386 18.350 75.009 1.00 38.29 91 LEU A C 1
ATOM 763 O O . LEU A 1 110 ? 0.278 18.767 75.309 1.00 38.19 91 LEU A O 1
ATOM 768 N N . VAL A 1 111 ? 1.645 17.701 73.876 1.00 38.07 92 VAL A N 1
ATOM 769 C CA . VAL A 1 111 ? 0.574 17.236 72.990 1.00 38.72 92 VAL A CA 1
ATOM 770 C C . VAL A 1 111 ? 0.742 15.719 72.703 1.00 40.80 92 VAL A C 1
ATOM 771 O O . VAL A 1 111 ? 1.880 15.206 72.570 1.00 42.24 92 VAL A O 1
ATOM 775 N N . LYS A 1 112 ? -0.403 15.046 72.580 1.00 42.27 93 LYS A N 1
ATOM 776 C CA . LYS A 1 112 ? -0.487 13.586 72.427 1.00 44.48 93 LYS A CA 1
ATOM 777 C C . LYS A 1 112 ? -1.522 13.231 71.341 1.00 43.76 93 LYS A C 1
ATOM 778 O O . LYS A 1 112 ? -2.544 13.889 71.206 1.00 41.49 93 LYS A O 1
ATOM 780 N N . GLY A 1 113 ? -1.237 12.185 70.573 1.00 44.21 94 GLY A N 1
ATOM 781 C CA . GLY A 1 113 ? -2.225 11.590 69.657 1.00 43.97 94 GLY A CA 1
ATOM 782 C C . GLY A 1 113 ? -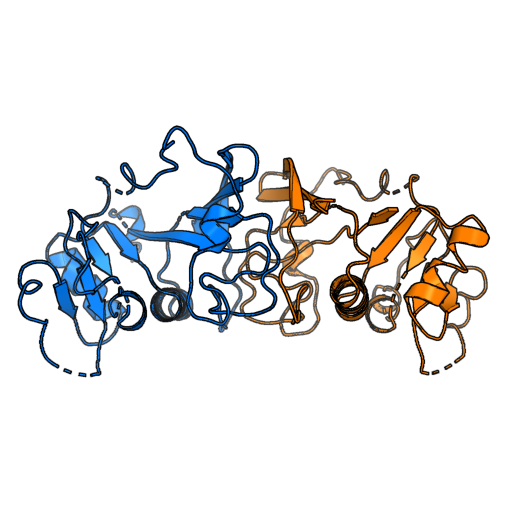1.688 11.453 68.249 1.00 41.89 94 GLY A C 1
ATOM 783 O O . GLY A 1 113 ? -0.471 11.453 68.052 1.00 40.29 94 GLY A O 1
ATOM 784 N N . LYS A 1 114 ? -2.604 11.371 67.280 1.00 39.58 95 LYS A N 1
ATOM 785 C CA . LYS A 1 114 ? -2.236 11.325 65.875 1.00 38.59 95 LYS A CA 1
ATOM 786 C C . LYS A 1 114 ? -1.855 12.722 65.422 1.00 37.02 95 LYS A C 1
ATOM 787 O O . LYS A 1 114 ? -2.502 13.705 65.815 1.00 33.06 95 LYS A O 1
ATOM 793 N N . LEU A 1 115 ? -0.799 12.810 64.612 1.00 37.42 96 LEU A N 1
ATOM 794 C CA . LEU A 1 115 ? -0.312 14.109 64.137 1.00 36.46 96 LEU A CA 1
ATOM 795 C C . LEU A 1 115 ? -1.448 14.899 63.522 1.00 36.27 96 LEU A C 1
ATOM 796 O O . LEU A 1 115 ? -1.596 16.075 63.804 1.00 34.82 96 LEU A O 1
ATOM 801 N N . VAL A 1 116 ? -2.270 14.256 62.703 1.00 38.60 97 VAL A N 1
ATOM 802 C CA . VAL A 1 116 ? -3.315 15.000 61.982 1.00 38.57 97 VAL A CA 1
ATOM 803 C C . VAL A 1 116 ? -4.275 15.674 62.969 1.00 35.70 97 VAL A C 1
ATOM 804 O O . VAL A 1 116 ? -4.586 16.867 62.803 1.00 34.95 97 VAL A O 1
ATOM 808 N N . ASP A 1 117 ? -4.685 14.916 63.992 1.00 33.74 98 ASP A N 1
ATOM 809 C CA . ASP A 1 117 ? -5.496 15.400 65.111 1.00 34.70 98 ASP A CA 1
ATOM 810 C C . ASP A 1 117 ? -4.818 16.524 65.914 1.00 32.72 98 ASP A C 1
ATOM 811 O O . ASP A 1 117 ? -5.474 17.506 66.251 1.00 31.27 98 ASP A O 1
ATOM 816 N N . ILE A 1 118 ? -3.530 16.346 66.240 1.00 32.94 99 ILE A N 1
ATOM 817 C CA . ILE A 1 118 ? -2.761 17.321 67.009 1.00 32.80 99 ILE A CA 1
ATOM 818 C C . ILE A 1 118 ? -2.728 18.614 66.239 1.00 33.54 99 ILE A C 1
ATOM 819 O O . ILE A 1 118 ? -2.939 19.681 66.822 1.00 35.36 99 ILE A O 1
ATOM 824 N N . ILE A 1 119 ? -2.477 18.521 64.924 1.00 33.46 100 ILE A N 1
ATOM 825 C CA . ILE A 1 119 ? -2.439 19.705 64.069 1.00 33.57 100 ILE A CA 1
ATOM 826 C C . ILE A 1 119 ? -3.818 20.340 63.964 1.00 32.30 100 ILE A C 1
ATOM 827 O O . ILE A 1 119 ? -3.931 21.557 64.037 1.00 36.36 100 ILE A O 1
ATOM 832 N N . ALA A 1 120 ? -4.861 19.535 63.792 1.00 32.15 101 ALA A N 1
ATOM 833 C CA . ALA A 1 120 ? -6.218 20.085 63.681 1.00 31.50 101 ALA A CA 1
ATOM 834 C C . ALA A 1 120 ? -6.546 20.868 64.937 1.00 32.61 101 ALA A C 1
ATOM 835 O O . ALA A 1 120 ? -7.157 21.941 64.889 1.00 37.22 101 ALA A O 1
ATOM 837 N N . ASP A 1 121 ? -6.137 20.314 66.069 1.00 32.14 102 ASP A N 1
ATOM 838 C CA . ASP A 1 121 ? -6.415 20.922 67.339 1.00 34.37 102 ASP A CA 1
ATOM 839 C C . ASP A 1 121 ? -5.668 22.234 67.555 1.00 33.46 102 ASP A C 1
ATOM 840 O O . ASP A 1 121 ? -6.292 23.210 67.958 1.00 32.27 102 ASP A O 1
ATOM 845 N N . LEU A 1 122 ? -4.351 22.251 67.316 1.00 33.20 103 LEU A N 1
ATOM 846 C CA . LEU A 1 122 ? -3.590 23.505 67.359 1.00 33.81 103 LEU A CA 1
ATOM 847 C C . LEU A 1 122 ? -4.147 24.576 66.396 1.00 35.87 103 LEU A C 1
ATOM 848 O O . LEU A 1 122 ? -4.299 25.759 66.775 1.00 37.12 103 LEU A O 1
ATOM 853 N N . ASN A 1 123 ? -4.431 24.192 65.147 1.00 35.75 104 ASN A N 1
ATOM 854 C CA . ASN A 1 123 ? -4.962 25.136 64.154 1.00 32.93 104 ASN A CA 1
ATOM 855 C C . ASN A 1 123 ? -6.286 25.752 64.622 1.00 34.65 104 ASN A C 1
ATOM 856 O O . ASN A 1 123 ? -6.508 26.972 64.446 1.00 29.49 104 ASN A O 1
ATOM 861 N N . ALA A 1 124 ? -7.155 24.914 65.213 1.00 34.06 105 ALA A N 1
ATOM 862 C CA . ALA A 1 124 ? -8.463 25.363 65.711 1.00 37.06 105 ALA A CA 1
ATOM 863 C C . ALA A 1 124 ? -8.305 26.408 66.805 1.00 37.78 105 ALA A C 1
ATOM 864 O O . ALA A 1 124 ? -9.142 27.322 66.938 1.00 38.25 105 ALA A O 1
ATOM 866 N N . LYS A 1 125 ? -7.226 26.282 67.571 1.00 36.56 106 LYS A N 1
ATOM 867 C CA . LYS A 1 125 ? -6.905 27.249 68.624 1.00 34.92 106 LYS A CA 1
ATOM 868 C C . LYS A 1 125 ? -6.126 28.460 68.148 1.00 33.79 106 LYS A C 1
ATOM 869 O O . LYS A 1 125 ? -5.785 29.291 68.948 1.00 35.00 106 LYS A O 1
ATOM 875 N N . GLY A 1 126 ? -5.832 28.543 66.848 1.00 35.53 107 GLY A N 1
ATOM 876 C CA . GLY A 1 126 ? -5.159 29.687 66.268 1.00 33.88 107 GLY A CA 1
ATOM 877 C C . GLY A 1 126 ? -3.665 29.565 66.092 1.00 32.86 107 GLY A C 1
ATOM 878 O O . GLY A 1 126 ? -3.017 30.542 65.771 1.00 34.48 107 GLY A O 1
ATOM 879 N N . PHE A 1 127 ? -3.124 28.372 66.303 1.00 32.31 108 PHE A N 1
ATOM 880 C CA . PHE A 1 127 ? -1.723 28.062 66.040 1.00 30.98 108 PHE A CA 1
ATOM 881 C C . PHE A 1 127 ? -1.668 27.406 64.654 1.00 28.24 108 PHE A C 1
ATOM 882 O O . PHE A 1 127 ? -1.728 26.200 64.502 1.00 28.95 108 PHE A O 1
ATOM 890 N N . ASN A 1 128 ? -1.604 28.251 63.649 1.00 29.61 109 ASN A N 1
ATOM 891 C CA . ASN A 1 128 ? -1.800 27.886 62.260 1.00 31.83 109 ASN A CA 1
ATOM 892 C C . ASN A 1 128 ? -0.466 27.716 61.540 1.00 33.28 109 ASN A C 1
ATOM 893 O O . ASN A 1 128 ? -0.321 26.834 60.685 1.00 32.74 109 ASN A O 1
ATOM 898 N N . GLU A 1 129 ? 0.495 28.561 61.891 1.00 32.35 110 GLU A N 1
ATOM 899 C CA . GLU A 1 129 ? 1.850 28.492 61.338 1.00 34.72 110 GLU A CA 1
ATOM 900 C C . GLU A 1 129 ? 2.785 27.896 62.386 1.00 31.05 110 GLU A C 1
ATOM 901 O O . GLU A 1 129 ? 3.023 28.475 63.437 1.00 31.70 110 GLU A O 1
ATOM 907 N N . LEU A 1 130 ? 3.247 26.681 62.120 1.00 31.87 111 LEU A N 1
ATOM 908 C CA . LEU A 1 130 ? 4.007 25.902 63.082 1.00 30.68 111 LEU A CA 1
ATOM 909 C C . LEU A 1 130 ? 5.403 25.631 62.576 1.00 30.15 111 LEU A C 1
ATOM 910 O O . LEU A 1 130 ? 5.594 25.256 61.431 1.00 31.70 111 LEU A O 1
ATOM 915 N N . TYR A 1 131 ? 6.368 25.842 63.455 1.00 31.78 112 TYR A N 1
ATOM 916 C CA . TYR A 1 131 ? 7.785 25.571 63.195 1.00 31.60 112 TYR A CA 1
ATOM 917 C C . TYR A 1 131 ? 8.096 24.145 63.694 1.00 32.86 112 TYR A C 1
ATOM 918 O O . TYR A 1 131 ? 8.187 23.890 64.885 1.00 29.36 112 TYR A O 1
ATOM 927 N N . ILE A 1 132 ? 8.191 23.212 62.747 1.00 33.28 113 ILE A N 1
ATOM 928 C CA . ILE A 1 132 ? 8.394 21.810 63.058 1.00 34.54 113 ILE A CA 1
ATOM 929 C C . ILE A 1 132 ? 9.902 21.552 63.188 1.00 36.42 113 ILE A C 1
ATOM 930 O O . ILE A 1 132 ? 10.665 21.797 62.228 1.00 37.70 113 ILE A O 1
ATOM 935 N N . ASP A 1 133 ? 10.335 21.067 64.360 1.00 35.60 114 ASP A N 1
ATOM 936 C CA . ASP A 1 133 ? 11.765 20.902 64.652 1.00 36.15 114 ASP A CA 1
ATOM 937 C C . ASP A 1 133 ? 12.077 19.539 65.257 1.00 36.41 114 ASP A C 1
ATOM 938 O O . ASP A 1 133 ? 11.276 18.964 65.960 1.00 36.37 114 ASP A O 1
ATOM 943 N N . GLY A 1 134 ? 13.255 19.018 64.948 1.00 36.61 115 GLY A N 1
ATOM 944 C CA . GLY A 1 134 ? 13.661 17.720 65.433 1.00 36.47 115 GLY A CA 1
ATOM 945 C C . GLY A 1 134 ? 13.581 16.725 64.303 1.00 36.57 115 GLY A C 1
ATOM 946 O O . GLY A 1 134 ? 12.588 16.681 63.604 1.00 39.88 115 GLY A O 1
ATOM 947 N N . GLY A 1 135 ? 14.609 15.890 64.187 1.00 37.74 116 GLY A N 1
ATOM 948 C CA . GLY A 1 135 ? 14.725 14.888 63.141 1.00 37.95 116 GLY A CA 1
ATOM 949 C C . GLY A 1 135 ? 13.628 13.853 63.110 1.00 36.93 116 GLY A C 1
ATOM 950 O O . GLY A 1 135 ? 13.054 13.601 62.054 1.00 37.73 116 GLY A O 1
ATOM 951 N N . VAL A 1 136 ? 13.332 13.247 64.251 1.00 33.89 117 VAL A N 1
ATOM 952 C CA . VAL A 1 136 ? 12.285 12.248 64.305 1.00 32.01 117 VAL A CA 1
ATOM 953 C C . VAL A 1 136 ? 10.943 12.899 64.006 1.00 31.15 117 VAL A C 1
ATOM 954 O O . VAL A 1 136 ? 10.152 12.325 63.301 1.00 28.51 117 VAL A O 1
ATOM 958 N N . THR A 1 137 ? 10.709 14.095 64.526 1.00 31.31 118 THR A N 1
ATOM 959 C CA . THR A 1 137 ? 9.436 14.797 64.345 1.00 30.72 118 THR A CA 1
ATOM 960 C C . THR A 1 137 ? 9.252 15.167 62.902 1.00 32.62 118 THR A C 1
ATOM 961 O O . THR A 1 137 ? 8.209 14.884 62.328 1.00 32.17 118 THR A O 1
ATOM 965 N N . ILE A 1 138 ? 10.273 15.766 62.300 1.00 32.46 119 ILE A N 1
ATOM 966 C CA . ILE A 1 138 ? 10.246 16.121 60.870 1.00 32.90 119 ILE A CA 1
ATOM 967 C C . ILE A 1 138 ? 10.022 14.874 60.010 1.00 33.74 119 ILE A C 1
ATOM 968 O O . ILE A 1 138 ? 9.155 14.831 59.123 1.00 32.95 119 ILE A O 1
ATOM 973 N N . GLN A 1 139 ? 10.769 13.822 60.312 1.00 35.44 120 GLN A N 1
ATOM 974 C CA . GLN A 1 139 ? 10.619 12.555 59.586 1.00 32.57 120 GLN A CA 1
ATOM 975 C C . GLN A 1 139 ? 9.194 12.049 59.673 1.00 34.09 120 GLN A C 1
ATOM 976 O O . GLN A 1 139 ? 8.611 11.648 58.660 1.00 34.62 120 GLN A O 1
ATOM 982 N N . ASN A 1 140 ? 8.606 12.132 60.858 1.00 34.40 121 ASN A N 1
ATOM 983 C CA . ASN A 1 140 ? 7.229 11.693 61.064 1.00 32.99 121 ASN A CA 1
ATOM 984 C C . ASN A 1 140 ? 6.184 12.530 60.339 1.00 33.12 121 ASN A C 1
ATOM 985 O O . ASN A 1 140 ? 5.247 11.961 59.756 1.00 34.65 121 ASN A O 1
ATOM 990 N N . PHE A 1 141 ? 6.359 13.848 60.349 1.00 32.91 122 PHE A N 1
ATOM 991 C CA . PHE A 1 141 ? 5.563 14.758 59.513 1.00 34.99 122 PHE A CA 1
ATOM 992 C C . PHE A 1 141 ? 5.628 14.417 58.005 1.00 33.11 122 PHE A C 1
ATOM 993 O O . PHE A 1 141 ? 4.588 14.280 57.343 1.00 34.36 122 PHE A O 1
ATOM 1001 N N . LEU A 1 142 ? 6.839 14.229 57.503 1.00 32.55 123 LEU A N 1
ATOM 1002 C CA . LEU A 1 142 ? 7.076 13.838 56.118 1.00 28.99 123 LEU A CA 1
ATOM 1003 C C . LEU A 1 142 ? 6.452 12.512 55.739 1.00 32.28 123 LEU A C 1
ATOM 1004 O O . LEU A 1 142 ? 5.940 12.404 54.596 1.00 31.34 123 LEU A O 1
ATOM 1009 N N . LYS A 1 143 ? 6.442 11.526 56.669 1.00 31.56 124 LYS A N 1
ATOM 1010 C CA . LYS A 1 143 ? 5.778 10.224 56.430 1.00 33.39 124 LYS A CA 1
ATOM 1011 C C . LYS A 1 143 ? 4.266 10.359 56.273 1.00 33.63 124 LYS A C 1
ATOM 1012 O O . LYS A 1 143 ? 3.630 9.465 55.749 1.00 36.27 124 LYS A O 1
ATOM 1018 N N . GLU A 1 144 ? 3.683 11.475 56.696 1.00 35.08 125 GLU A N 1
ATOM 1019 C CA . GLU A 1 144 ? 2.259 11.739 56.451 1.00 34.32 125 GLU A CA 1
ATOM 1020 C C . GLU A 1 144 ? 2.028 12.913 55.487 1.00 35.69 125 GLU A C 1
ATOM 1021 O O . GLU A 1 144 ? 0.876 13.371 55.285 1.00 34.48 125 GLU A O 1
ATOM 1027 N N . ASP A 1 145 ? 3.129 13.372 54.898 1.00 34.56 126 ASP A N 1
ATOM 1028 C CA . ASP A 1 145 ? 3.149 14.452 53.924 1.00 34.46 126 ASP A CA 1
ATOM 1029 C C . ASP A 1 145 ? 2.587 15.725 54.522 1.00 33.77 126 ASP A C 1
ATOM 1030 O O . ASP A 1 145 ? 1.720 16.357 53.937 1.00 31.13 126 ASP A O 1
ATOM 1035 N N . LEU A 1 146 ? 3.099 16.097 55.695 1.00 34.30 127 LEU A N 1
ATOM 1036 C CA . LEU A 1 146 ? 2.539 17.217 56.415 1.00 33.57 127 LEU A CA 1
ATOM 1037 C C . LEU A 1 146 ? 3.445 18.428 56.392 1.00 34.23 127 LEU A C 1
ATOM 1038 O O . LEU A 1 146 ? 3.102 19.422 57.002 1.00 35.16 127 LEU A O 1
ATOM 1043 N N . ILE A 1 147 ? 4.604 18.357 55.723 1.00 32.93 128 ILE A N 1
ATOM 1044 C CA . ILE A 1 147 ? 5.506 19.520 55.639 1.00 31.80 128 ILE A CA 1
ATOM 1045 C C . ILE A 1 147 ? 5.203 20.365 54.392 1.00 32.05 128 ILE A C 1
ATOM 1046 O O . ILE A 1 147 ? 5.196 19.864 53.252 1.00 32.22 128 ILE A O 1
ATOM 1051 N N . ASP A 1 148 ? 4.932 21.643 54.608 1.00 32.42 129 ASP A N 1
ATOM 1052 C CA . ASP A 1 148 ? 4.623 22.579 53.506 1.00 30.92 129 ASP A CA 1
ATOM 1053 C C . ASP A 1 148 ? 5.830 23.349 52.998 1.00 33.02 129 ASP A C 1
ATOM 1054 O O . ASP A 1 148 ? 5.897 23.672 51.800 1.00 32.74 129 ASP A O 1
ATOM 1059 N N . GLU A 1 149 ? 6.750 23.697 53.904 1.00 33.71 130 GLU A N 1
ATOM 1060 C CA . GLU A 1 149 ? 7.932 24.482 53.537 1.00 32.96 130 GLU A CA 1
ATOM 1061 C C . GLU A 1 149 ? 9.121 23.993 54.307 1.00 29.91 130 GLU A C 1
ATOM 1062 O O . GLU A 1 149 ? 8.991 23.631 55.468 1.00 31.22 130 GLU A O 1
ATOM 1076 N N . VAL A 1 151 ? 13.275 25.369 54.943 1.00 32.13 132 VAL A N 1
ATOM 1077 C CA . VAL A 1 151 ? 14.429 26.240 54.687 1.00 33.42 132 VAL A CA 1
ATOM 1078 C C . VAL A 1 151 ? 15.633 25.477 55.268 1.00 34.45 132 VAL A C 1
ATOM 1079 O O . VAL A 1 151 ? 15.663 25.133 56.464 1.00 35.60 132 VAL A O 1
ATOM 1083 N N . ILE A 1 152 ? 16.564 25.120 54.396 1.00 34.34 133 ILE A N 1
ATOM 1084 C CA . ILE A 1 152 ? 17.697 24.296 54.786 1.00 31.70 133 ILE A CA 1
ATOM 1085 C C . ILE A 1 152 ? 18.955 25.094 54.565 1.00 34.01 133 ILE A C 1
ATOM 1086 O O . ILE A 1 152 ? 19.214 25.541 53.450 1.00 37.13 133 ILE A O 1
ATOM 1091 N N . THR A 1 153 ? 19.740 25.249 55.634 1.00 32.51 134 THR A N 1
ATOM 1092 C CA . THR A 1 153 ? 21.040 25.899 55.578 1.00 34.71 134 THR A CA 1
ATOM 1093 C C . THR A 1 153 ? 22.091 24.826 55.624 1.00 32.92 134 THR A C 1
ATOM 1094 O O . THR A 1 153 ? 22.271 24.161 56.645 1.00 33.85 134 THR A O 1
ATOM 1098 N N . ARG A 1 154 ? 22.765 24.650 54.495 1.00 33.80 135 ARG A N 1
ATOM 1099 C CA . ARG A 1 154 ? 23.691 23.557 54.338 1.00 34.62 135 ARG A CA 1
ATOM 1100 C C . ARG A 1 154 ? 25.150 23.981 54.508 1.00 33.06 135 ARG A C 1
ATOM 1101 O O . ARG A 1 154 ? 25.630 24.899 53.859 1.00 34.64 135 ARG A O 1
ATOM 1109 N N . PHE A 1 155 ? 25.832 23.299 55.416 1.00 33.84 136 PHE A N 1
ATOM 1110 C CA . PHE A 1 155 ? 27.196 23.641 55.788 1.00 33.10 136 PHE A CA 1
ATOM 1111 C C . PHE A 1 155 ? 28.170 22.777 54.981 1.00 32.32 136 PHE A C 1
ATOM 1112 O O . PHE A 1 155 ? 27.936 21.584 54.783 1.00 32.94 136 PHE A O 1
ATOM 1120 N N . PRO A 1 156 ? 29.291 23.360 54.537 1.00 33.19 137 PRO A N 1
ATOM 1121 C CA . PRO A 1 156 ? 30.210 22.693 53.647 1.00 31.80 137 PRO A CA 1
ATOM 1122 C C . PRO A 1 156 ? 31.126 21.717 54.387 1.00 31.88 137 PRO A C 1
ATOM 1123 O O . PRO A 1 156 ? 32.377 21.763 54.229 1.00 33.07 137 PRO A O 1
ATOM 1127 N N . ILE A 1 157 ? 30.516 20.826 55.176 1.00 29.78 138 ILE A N 1
ATOM 1128 C CA . ILE A 1 157 ? 31.284 19.871 55.973 1.00 29.92 138 ILE A CA 1
ATOM 1129 C C . ILE A 1 157 ? 30.663 18.481 55.835 1.00 28.98 138 ILE A C 1
ATOM 1130 O O . ILE A 1 157 ? 29.454 18.361 55.832 1.00 28.60 138 ILE A O 1
ATOM 1135 N N . LEU A 1 158 ? 31.486 17.461 55.607 1.00 30.30 139 LEU A N 1
ATOM 1136 C CA . LEU A 1 158 ? 31.048 16.054 55.697 1.00 29.86 139 LEU A CA 1
ATOM 1137 C C . LEU A 1 158 ? 31.327 15.573 57.122 1.00 30.16 139 LEU A C 1
ATOM 1138 O O . LEU A 1 158 ? 32.487 15.454 57.542 1.00 29.69 139 LEU A O 1
ATOM 1143 N N . LEU A 1 159 ? 30.273 15.310 57.874 1.00 28.68 140 LEU A N 1
ATOM 1144 C CA . LEU A 1 159 ? 30.425 14.795 59.240 1.00 30.61 140 LEU A CA 1
ATOM 1145 C C . LEU A 1 159 ? 30.703 13.307 59.276 1.00 31.08 140 LEU A C 1
ATOM 1146 O O . LEU A 1 159 ? 31.400 12.846 60.175 1.00 31.06 140 LEU A O 1
ATOM 1151 N N . GLY A 1 160 ? 30.147 12.553 58.336 1.00 31.43 141 GLY A N 1
ATOM 1152 C CA . GLY A 1 160 ? 30.383 11.110 58.248 1.00 31.22 141 GLY A CA 1
ATOM 1153 C C . GLY A 1 160 ? 29.681 10.240 59.269 1.00 31.84 141 GLY A C 1
ATOM 1154 O O . GLY A 1 160 ? 30.056 9.071 59.473 1.00 28.41 141 GLY A O 1
ATOM 1155 N N . GLY A 1 161 ? 28.670 10.822 59.917 1.00 33.69 142 GLY A N 1
ATOM 1156 C CA . GLY A 1 161 ? 27.910 10.174 60.991 1.00 32.15 142 GLY A CA 1
ATOM 1157 C C . GLY A 1 161 ? 27.257 11.226 61.836 1.00 31.62 142 GLY A C 1
ATOM 1158 O O . GLY A 1 161 ? 27.665 12.372 61.815 1.00 28.69 142 GLY A O 1
ATOM 1159 N N . GLY A 1 162 ? 26.257 10.832 62.607 1.00 33.81 143 GLY A N 1
ATOM 1160 C CA . GLY A 1 162 ? 25.500 11.774 63.452 1.00 31.62 143 GLY A CA 1
ATOM 1161 C C . GLY A 1 162 ? 24.020 11.464 63.417 1.00 32.57 143 GLY A C 1
ATOM 1162 O O . GLY A 1 162 ? 23.629 10.328 63.143 1.00 33.93 143 GLY A O 1
ATOM 1163 N N . VAL A 1 163 ? 23.215 12.495 63.648 1.00 33.01 144 VAL A N 1
ATOM 1164 C CA . VAL A 1 163 ? 21.761 12.432 63.682 1.00 33.97 144 VAL A CA 1
ATOM 1165 C C . VAL A 1 163 ? 21.273 12.922 62.310 1.00 31.65 144 VAL A C 1
ATOM 1166 O O . VAL A 1 163 ? 21.501 14.051 61.949 1.00 32.96 144 VAL A O 1
ATOM 1170 N N . PRO A 1 164 ? 20.645 12.042 61.519 1.00 33.50 145 PRO A N 1
ATOM 1171 C CA . PRO A 1 164 ? 20.124 12.404 60.192 1.00 33.56 145 PRO A CA 1
ATOM 1172 C C . PRO A 1 164 ? 18.926 13.327 60.224 1.00 33.55 145 PRO A C 1
ATOM 1173 O O . PRO A 1 164 ? 18.067 13.177 61.076 1.00 36.81 145 PRO A O 1
ATOM 1177 N N . LEU A 1 165 ? 18.878 14.273 59.286 1.00 33.10 146 LEU A N 1
ATOM 1178 C CA . LEU A 1 165 ? 17.659 15.043 59.048 1.00 35.20 146 LEU A CA 1
ATOM 1179 C C . LEU A 1 165 ? 16.561 14.158 58.445 1.00 35.87 146 LEU A C 1
ATOM 1180 O O . LEU A 1 165 ? 15.433 14.155 58.941 1.00 37.95 146 LEU A O 1
ATOM 1185 N N . PHE A 1 166 ? 16.878 13.393 57.401 1.00 33.65 147 PHE A N 1
ATOM 1186 C CA . PHE A 1 166 ? 15.823 12.696 56.679 1.00 30.84 147 PHE A CA 1
ATOM 1187 C C . PHE A 1 166 ? 15.842 11.212 56.927 1.00 31.37 147 PHE A C 1
ATOM 1188 O O . PHE A 1 166 ? 16.847 10.654 57.360 1.00 31.74 147 PHE A O 1
ATOM 1196 N N . GLY A 1 167 ? 14.693 10.584 56.690 1.00 30.76 148 GLY A N 1
ATOM 1197 C CA . GLY A 1 167 ? 14.548 9.160 56.861 1.00 31.58 148 GLY A CA 1
ATOM 1198 C C . GLY A 1 167 ? 13.918 8.570 55.635 1.00 34.23 148 GLY A C 1
ATOM 1199 O O . GLY A 1 167 ? 14.225 8.989 54.488 1.00 35.76 148 GLY A O 1
ATOM 1200 N N . GLU A 1 168 ? 13.070 7.574 55.867 1.00 35.17 149 GLU A N 1
ATOM 1201 C CA . GLU A 1 168 ? 12.420 6.831 54.795 1.00 35.43 149 GLU A CA 1
ATOM 1202 C C . GLU A 1 168 ? 10.992 7.299 54.549 1.00 34.13 149 GLU A C 1
ATOM 1203 O O . GLU A 1 168 ? 10.350 7.902 55.435 1.00 32.82 149 GLU A O 1
ATOM 1209 N N . LEU A 1 169 ? 10.524 6.992 53.339 1.00 31.53 150 LEU A N 1
ATOM 1210 C CA . LEU A 1 169 ? 9.219 7.385 52.853 1.00 31.36 150 LEU A CA 1
ATOM 1211 C C . LEU A 1 169 ? 8.613 6.344 51.968 1.00 28.52 150 LEU A C 1
ATOM 1212 O O . LEU A 1 169 ? 9.305 5.640 51.238 1.00 30.64 150 LEU A O 1
ATOM 1217 N N . GLU A 1 170 ? 7.291 6.293 51.991 1.00 30.44 151 GLU A N 1
ATOM 1218 C CA . GLU A 1 170 ? 6.516 5.423 51.120 1.00 32.70 151 GLU A CA 1
ATOM 1219 C C . GLU A 1 170 ? 6.731 5.764 49.647 1.00 32.09 151 GLU A C 1
ATOM 1220 O O . GLU A 1 170 ? 6.888 4.878 48.822 1.00 27.54 151 GLU A O 1
ATOM 1226 N N . SER A 1 171 ? 6.741 7.062 49.333 1.00 32.09 152 SER A N 1
ATOM 1227 C CA . SER A 1 171 ? 6.941 7.537 47.958 1.00 32.11 152 SER A CA 1
ATOM 1228 C C . SER A 1 171 ? 7.699 8.857 47.986 1.00 31.57 152 SER A C 1
ATOM 1229 O O . SER A 1 171 ? 7.716 9.549 49.003 1.00 28.52 152 SER A O 1
ATOM 1232 N N . SER A 1 172 ? 8.321 9.179 46.856 1.00 31.01 153 SER A N 1
ATOM 1233 C CA . SER A 1 172 ? 9.065 10.408 46.732 1.00 31.42 153 SER A CA 1
ATOM 1234 C C . SER A 1 172 ? 8.090 11.582 46.921 1.00 32.37 153 SER A C 1
ATOM 1235 O O . SER A 1 172 ? 6.868 11.438 46.683 1.00 27.67 153 SER A O 1
ATOM 1238 N N . LEU A 1 173 ? 8.630 12.669 47.476 1.00 30.54 154 LEU A N 1
ATOM 1239 C CA . LEU A 1 173 ? 7.928 13.913 47.715 1.00 29.47 154 LEU A CA 1
ATOM 1240 C C . LEU A 1 173 ? 8.687 15.016 47.012 1.00 29.50 154 LEU A C 1
ATOM 1241 O O . LEU A 1 173 ? 9.867 15.234 47.313 1.00 32.35 154 LEU A O 1
ATOM 1246 N N . SER A 1 174 ? 8.007 15.692 46.076 1.00 31.39 155 SER A N 1
ATOM 1247 C CA . SER A 1 174 ? 8.563 16.751 45.254 1.00 31.87 155 SER A CA 1
ATOM 1248 C C . SER A 1 174 ? 8.295 18.118 45.814 1.00 31.17 155 SER A C 1
ATOM 1249 O O . SER A 1 174 ? 7.225 18.354 46.398 1.00 27.55 155 SER A O 1
ATOM 1252 N N . PHE A 1 175 ? 9.274 19.009 45.610 1.00 30.32 156 PHE A N 1
ATOM 1253 C CA . PHE A 1 175 ? 9.220 20.400 46.092 1.00 30.42 156 PHE A CA 1
ATOM 1254 C C . PHE A 1 175 ? 9.606 21.361 44.966 1.00 31.36 156 PHE A C 1
ATOM 1255 O O . PHE A 1 175 ? 10.214 20.961 43.984 1.00 33.67 156 PHE A O 1
ATOM 1263 N N . ASN A 1 176 ? 9.233 22.625 45.118 1.00 32.01 157 ASN A N 1
ATOM 1264 C CA . ASN A 1 176 ? 9.678 23.711 44.268 1.00 33.18 157 ASN A CA 1
ATOM 1265 C C . ASN A 1 176 ? 10.817 24.439 44.962 1.00 34.86 157 ASN A C 1
ATOM 1266 O O . ASN A 1 176 ? 10.831 24.495 46.189 1.00 35.40 157 ASN A O 1
ATOM 1271 N N . VAL A 1 177 ? 11.767 24.981 44.196 1.00 34.58 158 VAL A N 1
ATOM 1272 C CA . VAL A 1 177 ? 12.798 25.877 44.760 1.00 34.16 158 VAL A CA 1
ATOM 1273 C C . VAL A 1 177 ? 12.304 27.294 44.629 1.00 33.25 158 VAL A C 1
ATOM 1274 O O . VAL A 1 177 ? 12.080 27.755 43.539 1.00 36.96 158 VAL A O 1
ATOM 1278 N N . ILE A 1 178 ? 12.075 27.938 45.757 1.00 34.36 159 ILE A N 1
ATOM 1279 C CA . ILE A 1 178 ? 11.573 29.320 45.817 1.00 35.70 159 ILE A CA 1
ATOM 1280 C C . ILE A 1 178 ? 12.785 30.246 45.779 1.00 35.74 159 ILE A C 1
ATOM 1281 O O . ILE A 1 178 ? 12.749 31.291 45.186 1.00 36.06 159 ILE A O 1
ATOM 1286 N N . LYS A 1 179 ? 13.865 29.848 46.437 1.00 38.11 160 LYS A N 1
ATOM 1287 C CA . LYS A 1 179 ? 15.024 30.702 46.593 1.00 37.51 160 LYS A CA 1
ATOM 1288 C C . LYS A 1 179 ? 16.206 29.841 47.015 1.00 36.30 160 LYS A C 1
ATOM 1289 O O . LYS A 1 179 ? 16.066 28.850 47.755 1.00 32.07 160 LYS A O 1
ATOM 1295 N N . SER A 1 180 ? 17.380 30.230 46.536 1.00 36.18 161 SER A N 1
ATOM 1296 C CA . SER A 1 180 ? 18.633 29.679 47.016 1.00 35.96 161 SER A CA 1
ATOM 1297 C C . SER A 1 180 ? 19.662 30.768 46.947 1.00 36.75 161 SER A C 1
ATOM 1298 O O . SER A 1 180 ? 19.752 31.442 45.940 1.00 38.15 161 SER A O 1
ATOM 1301 N N . GLU A 1 181 ? 20.413 30.965 48.024 1.00 38.06 162 GLU A N 1
ATOM 1302 C CA . GLU A 1 181 ? 21.455 31.962 48.065 1.00 37.22 162 GLU A CA 1
ATOM 1303 C C . GLU A 1 181 ? 22.578 31.511 48.950 1.00 35.59 162 GLU A C 1
ATOM 1304 O O . GLU A 1 181 ? 22.381 30.673 49.820 1.00 38.11 162 GLU A O 1
ATOM 1310 N N . VAL A 1 182 ? 23.760 32.055 48.712 1.00 36.17 163 VAL A N 1
ATOM 1311 C CA . VAL A 1 182 ? 24.886 31.882 49.595 1.00 37.35 163 VAL A CA 1
ATOM 1312 C C . VAL A 1 182 ? 24.731 32.936 50.705 1.00 39.72 163 VAL A C 1
ATOM 1313 O O . VAL A 1 182 ? 24.539 34.109 50.416 1.00 38.35 163 VAL A O 1
ATOM 1317 N N . VAL A 1 183 ? 24.785 32.490 51.964 1.00 40.70 164 VAL A N 1
ATOM 1318 C CA . VAL A 1 183 ? 24.731 33.347 53.148 1.00 40.16 164 VAL A CA 1
ATOM 1319 C C . VAL A 1 183 ? 26.065 33.174 53.895 1.00 40.72 164 VAL A C 1
ATOM 1320 O O . VAL A 1 183 ? 26.675 32.110 53.851 1.00 38.50 164 VAL A O 1
ATOM 1324 N N . LEU A 1 184 ? 26.543 34.228 54.539 1.00 42.74 165 LEU A N 1
ATOM 1325 C CA . LEU A 1 184 ? 27.807 34.184 55.348 1.00 44.99 165 LEU A CA 1
ATOM 1326 C C . LEU A 1 184 ? 29.016 33.708 54.555 1.00 48.92 165 LEU A C 1
ATOM 1327 O O . LEU A 1 184 ? 29.967 33.151 55.130 1.00 50.66 165 LEU A O 1
ATOM 1332 N N . ASP A 1 185 ? 28.973 33.892 53.237 1.00 50.58 166 ASP A N 1
ATOM 1333 C CA . ASP A 1 185 ? 30.054 33.433 52.347 1.00 51.88 166 ASP A CA 1
ATOM 1334 C C . ASP A 1 185 ? 30.250 31.931 52.158 1.00 50.08 166 ASP A C 1
ATOM 1335 O O . ASP A 1 185 ? 30.689 31.538 51.067 1.00 54.33 166 ASP A O 1
ATOM 1340 N N . SER A 1 186 ? 29.982 31.072 53.138 1.00 46.05 167 SER A N 1
ATOM 1341 C CA . SER A 1 186 ? 30.177 29.650 52.840 1.00 43.23 167 SER A CA 1
ATOM 1342 C C . SER A 1 186 ? 29.044 28.746 53.177 1.00 38.99 167 SER A C 1
ATOM 1343 O O . SER A 1 186 ? 29.279 27.567 53.354 1.00 39.97 167 SER A O 1
ATOM 1346 N N . LEU A 1 187 ? 27.819 29.266 53.235 1.00 37.18 168 LEU A N 1
ATOM 1347 C CA . LEU A 1 187 ? 26.648 28.438 53.489 1.00 34.24 168 LEU A CA 1
ATOM 1348 C C . LEU A 1 187 ? 25.696 28.635 52.349 1.00 33.33 168 LEU A C 1
ATOM 1349 O O . LEU A 1 187 ? 25.632 29.722 51.769 1.00 34.37 168 LEU A O 1
ATOM 1354 N N . THR A 1 188 ? 24.982 27.579 51.984 1.00 34.99 169 THR A N 1
ATOM 1355 C CA . THR A 1 188 ? 23.873 27.720 51.059 1.00 33.03 169 THR A CA 1
ATOM 1356 C C . THR A 1 188 ? 22.647 27.638 51.892 1.00 33.69 169 THR A C 1
ATOM 1357 O O . THR A 1 188 ? 22.601 26.850 52.833 1.00 37.60 169 THR A O 1
ATOM 1361 N N . GLN A 1 189 ? 21.680 28.499 51.585 1.00 33.57 170 GLN A N 1
ATOM 1362 C CA . GLN A 1 189 ? 20.374 28.476 52.211 1.00 33.34 170 GLN A CA 1
ATOM 1363 C C . GLN A 1 189 ? 19.309 28.409 51.108 1.00 32.64 170 GLN A C 1
ATOM 1364 O O . GLN A 1 189 ? 19.168 29.347 50.333 1.00 35.53 170 GLN A O 1
ATOM 1370 N N . THR A 1 190 ? 18.583 27.296 51.064 1.00 30.06 171 THR A N 1
ATOM 1371 C CA . THR A 1 190 ? 17.588 27.035 50.060 1.00 31.32 171 THR A CA 1
ATOM 1372 C C . THR A 1 190 ? 16.210 26.840 50.677 1.00 30.93 171 THR A C 1
ATOM 1373 O O . THR A 1 190 ? 16.057 26.092 51.635 1.00 30.79 171 THR A O 1
ATOM 1377 N N . THR A 1 191 ? 15.217 27.466 50.055 1.00 32.07 172 THR A N 1
ATOM 1378 C CA . THR A 1 191 ? 13.840 27.441 50.502 1.00 30.64 172 THR A CA 1
ATOM 1379 C C . THR A 1 191 ? 13.026 26.607 49.510 1.00 32.73 172 THR A C 1
ATOM 1380 O O . THR A 1 191 ? 12.945 26.936 48.323 1.00 32.09 172 THR A O 1
ATOM 1384 N N . TYR A 1 192 ? 12.455 25.514 50.031 1.00 30.41 173 TYR A N 1
ATOM 1385 C CA . TYR A 1 192 ? 11.615 24.597 49.308 1.00 31.46 173 TYR A CA 1
ATOM 1386 C C . TYR A 1 192 ? 10.151 24.709 49.759 1.00 31.21 173 TYR A C 1
ATOM 1387 O O . TYR A 1 192 ? 9.876 24.762 50.955 1.00 30.87 173 TYR A O 1
ATOM 1396 N N . HIS A 1 193 ? 9.236 24.749 48.795 1.00 30.88 174 HIS A N 1
ATOM 1397 C CA . HIS A 1 193 ? 7.804 24.549 49.037 1.00 32.61 174 HIS A CA 1
ATOM 1398 C C . HIS A 1 193 ? 7.362 23.217 48.411 1.00 34.78 174 HIS A C 1
ATOM 1399 O O . HIS A 1 193 ? 7.758 22.876 47.285 1.00 34.21 174 HIS A O 1
ATOM 1406 N N . ARG A 1 194 ? 6.543 22.475 49.145 1.00 33.95 175 ARG A N 1
ATOM 1407 C CA . ARG A 1 194 ? 6.004 21.224 48.666 1.00 34.18 175 ARG A CA 1
ATOM 1408 C C . ARG A 1 194 ? 5.164 21.470 47.399 1.00 39.30 175 ARG A C 1
ATOM 1409 O O . ARG A 1 194 ? 4.323 22.362 47.371 1.00 36.48 175 ARG A O 1
ATOM 1417 N N . LYS A 1 195 ? 5.393 20.672 46.358 1.00 44.07 176 LYS A N 1
ATOM 1418 C CA . LYS A 1 195 ? 4.614 20.783 45.117 1.00 50.54 176 LYS A CA 1
ATOM 1419 C C . LYS A 1 195 ? 3.128 20.417 45.271 1.00 55.18 176 LYS A C 1
ATOM 1420 O O . LYS A 1 195 ? 2.784 19.297 45.623 1.00 56.06 176 LYS A O 1
ATOM 1426 N N A ARG A 1 196 ? 2.255 21.379 44.977 1.00 63.48 177 ARG A N 1
ATOM 1427 C CA A ARG A 1 196 ? 0.829 21.101 44.704 1.00 67.89 177 ARG A CA 1
ATOM 1428 C C A ARG A 1 196 ? 0.586 20.823 43.199 1.00 68.46 177 ARG A C 1
ATOM 1429 O O A ARG A 1 196 ? -0.134 19.887 42.822 1.00 68.98 177 ARG A O 1
ATOM 1445 N N . ALA B 1 21 ? 43.903 17.330 40.253 1.00 40.21 2 ALA B N 1
ATOM 1446 C CA . ALA B 1 21 ? 42.679 17.396 41.047 1.00 38.83 2 ALA B CA 1
ATOM 1447 C C . ALA B 1 21 ? 41.801 16.163 40.844 1.00 36.91 2 ALA B C 1
ATOM 1448 O O . ALA B 1 21 ? 41.678 15.664 39.727 1.00 34.44 2 ALA B O 1
ATOM 1450 N N . ASN B 1 22 ? 41.175 15.702 41.931 1.00 34.82 3 ASN B N 1
ATOM 1451 C CA . ASN B 1 22 ? 40.163 14.657 41.882 1.00 33.53 3 ASN B CA 1
ATOM 1452 C C . ASN B 1 22 ? 38.790 15.297 42.117 1.00 32.97 3 ASN B C 1
ATOM 1453 O O . ASN B 1 22 ? 38.533 15.877 43.166 1.00 33.05 3 ASN B O 1
ATOM 1458 N N . ILE B 1 23 ? 37.906 15.171 41.133 1.00 34.50 4 ILE B N 1
ATOM 1459 C CA . ILE B 1 23 ? 36.680 15.969 41.046 1.00 34.63 4 ILE B CA 1
ATOM 1460 C C . ILE B 1 23 ? 35.452 15.046 41.011 1.00 34.96 4 ILE B C 1
ATOM 1461 O O . ILE B 1 23 ? 35.404 14.113 40.220 1.00 35.13 4 ILE B O 1
ATOM 1466 N N . VAL B 1 24 ? 34.478 15.330 41.878 1.00 34.54 5 VAL B N 1
ATOM 1467 C CA . VAL B 1 24 ? 33.159 14.703 41.877 1.00 34.26 5 VAL B CA 1
ATOM 1468 C C . VAL B 1 24 ? 32.204 15.618 41.135 1.00 33.04 5 VAL B C 1
ATOM 1469 O O . VAL B 1 24 ? 32.205 16.807 41.345 1.00 31.34 5 VAL B O 1
ATOM 1473 N N . PHE B 1 25 ? 31.405 15.061 40.247 1.00 33.40 6 PHE B N 1
ATOM 1474 C CA . PHE B 1 25 ? 30.397 15.850 39.552 1.00 33.45 6 PHE B CA 1
ATOM 1475 C C . PHE B 1 25 ? 29.172 14.961 39.465 1.00 33.05 6 PHE B C 1
ATOM 1476 O O . PHE B 1 25 ? 29.126 14.054 38.684 1.00 37.40 6 PHE B O 1
ATOM 1484 N N . ILE B 1 26 ? 28.173 15.201 40.291 1.00 34.91 7 ILE B N 1
ATOM 1485 C CA . ILE B 1 26 ? 27.124 14.195 40.468 1.00 33.30 7 ILE B CA 1
ATOM 1486 C C . ILE B 1 26 ? 25.800 14.870 40.819 1.00 33.30 7 ILE B C 1
ATOM 1487 O O . ILE B 1 26 ? 25.779 15.959 41.386 1.00 31.04 7 ILE B O 1
ATOM 1492 N N . ALA B 1 27 ? 24.698 14.210 40.481 1.00 34.14 8 ALA B N 1
ATOM 1493 C CA . ALA B 1 27 ? 23.351 14.691 40.858 1.00 33.23 8 ALA B CA 1
ATOM 1494 C C . ALA B 1 27 ? 22.841 13.872 42.039 1.00 34.32 8 ALA B C 1
ATOM 1495 O O . ALA B 1 27 ? 23.047 12.639 42.127 1.00 33.48 8 ALA B O 1
ATOM 1497 N N . THR B 1 28 ? 22.172 14.563 42.955 1.00 36.28 9 THR B N 1
ATOM 1498 C CA . THR B 1 28 ? 21.674 13.945 44.159 1.00 36.73 9 THR B CA 1
ATOM 1499 C C . THR B 1 28 ? 20.259 14.440 44.430 1.00 34.01 9 THR B C 1
ATOM 1500 O O . THR B 1 28 ? 19.915 15.547 44.056 1.00 32.11 9 THR B O 1
ATOM 1504 N N . SER B 1 29 ? 19.437 13.582 45.040 1.00 31.91 10 SER B N 1
ATOM 1505 C CA . SER B 1 29 ? 18.173 14.015 45.624 1.00 30.40 10 SER B CA 1
ATOM 1506 C C . SER B 1 29 ? 18.461 14.918 46.821 1.00 31.92 10 SER B C 1
ATOM 1507 O O . SER B 1 29 ? 19.612 14.998 47.285 1.00 30.74 10 SER B O 1
ATOM 1510 N N . LEU B 1 30 ? 17.416 15.609 47.294 1.00 30.19 11 LEU B N 1
ATOM 1511 C CA . LEU B 1 30 ? 17.493 16.490 48.453 1.00 31.66 11 LEU B CA 1
ATOM 1512 C C . LEU B 1 30 ? 17.996 15.723 49.697 1.00 32.57 11 LEU B C 1
ATOM 1513 O O . LEU B 1 30 ? 18.846 16.221 50.442 1.00 31.87 11 LEU B O 1
ATOM 1518 N N . ASP B 1 31 ? 17.528 14.480 49.851 1.00 33.01 12 ASP B N 1
ATOM 1519 C CA . ASP B 1 31 ? 17.978 13.562 50.907 1.00 30.53 12 ASP B CA 1
ATOM 1520 C C . ASP B 1 31 ? 19.258 12.756 50.623 1.00 32.88 12 ASP B C 1
ATOM 1521 O O . ASP B 1 31 ? 19.595 11.824 51.363 1.00 33.70 12 ASP B O 1
ATOM 1526 N N . GLY B 1 32 ? 20.006 13.146 49.593 1.00 34.25 13 GLY B N 1
ATOM 1527 C CA . GLY B 1 32 ? 21.330 12.612 49.393 1.00 31.63 13 GLY B CA 1
ATOM 1528 C C . GLY B 1 32 ? 21.452 11.274 48.690 1.00 32.15 13 GLY B C 1
ATOM 1529 O O . GLY B 1 32 ? 22.484 10.602 48.828 1.00 33.57 13 GLY B O 1
ATOM 1530 N N . TYR B 1 33 ? 20.458 10.894 47.896 1.00 32.97 14 TYR B N 1
ATOM 1531 C CA . TYR B 1 33 ? 20.577 9.670 47.108 1.00 32.50 14 TYR B CA 1
ATOM 1532 C C . TYR B 1 33 ? 21.012 9.923 45.653 1.00 33.57 14 TYR B C 1
ATOM 1533 O O . TYR B 1 33 ? 20.626 10.924 45.034 1.00 32.40 14 TYR B O 1
ATOM 1542 N N . ILE B 1 34 ? 21.799 8.988 45.113 1.00 35.39 15 ILE B N 1
ATOM 1543 C CA . ILE B 1 34 ? 22.225 9.036 43.695 1.00 33.34 15 ILE B CA 1
ATOM 1544 C C . ILE B 1 34 ? 21.469 8.072 42.765 1.00 32.87 15 ILE B C 1
ATOM 1545 O O . ILE B 1 34 ? 21.650 8.125 41.540 1.00 34.27 15 ILE B O 1
ATOM 1550 N N . ALA B 1 35 ? 20.688 7.163 43.346 1.00 32.95 16 ALA B N 1
ATOM 1551 C CA . ALA B 1 35 ? 19.676 6.378 42.637 1.00 32.70 16 ALA B CA 1
ATOM 1552 C C . ALA B 1 35 ? 18.492 6.118 43.596 1.00 32.36 16 ALA B C 1
ATOM 1553 O O . ALA B 1 35 ? 18.646 6.220 44.811 1.00 38.52 16 ALA B O 1
ATOM 1555 N N . ASP B 1 36 ? 17.307 5.826 43.082 1.00 32.14 17 ASP B N 1
ATOM 1556 C CA . ASP B 1 36 ? 16.141 5.686 43.932 1.00 32.06 17 ASP B CA 1
ATOM 1557 C C . ASP B 1 36 ? 16.093 4.299 44.593 1.00 33.58 17 ASP B C 1
ATOM 1558 O O . ASP B 1 36 ? 16.986 3.482 44.420 1.00 35.21 17 ASP B O 1
ATOM 1563 N N . LYS B 1 37 ? 15.048 4.041 45.374 1.00 37.70 18 LYS B N 1
ATOM 1564 C CA . LYS B 1 37 ? 14.912 2.765 46.107 1.00 38.26 18 LYS B CA 1
ATOM 1565 C C . LYS B 1 37 ? 14.874 1.527 45.236 1.00 41.70 18 LYS B C 1
ATOM 1566 O O . LYS B 1 37 ? 15.002 0.435 45.760 1.00 41.62 18 LYS B O 1
ATOM 1572 N N . ARG B 1 38 ? 14.698 1.702 43.920 1.00 43.32 19 ARG B N 1
ATOM 1573 C CA . ARG B 1 38 ? 14.659 0.604 42.956 1.00 42.59 19 ARG B CA 1
ATOM 1574 C C . ARG B 1 38 ? 15.908 0.530 42.083 1.00 42.09 19 ARG B C 1
ATOM 1575 O O . ARG B 1 38 ? 15.961 -0.286 41.167 1.00 45.96 19 ARG B O 1
ATOM 1583 N N . GLY B 1 39 ? 16.904 1.359 42.368 1.00 41.50 20 GLY B N 1
ATOM 1584 C CA . GLY B 1 39 ? 18.105 1.460 41.529 1.00 40.05 20 GLY B CA 1
ATOM 1585 C C . GLY B 1 39 ? 17.932 2.420 40.344 1.00 40.57 20 GLY B C 1
ATOM 1586 O O . GLY B 1 39 ? 18.801 2.533 39.497 1.00 43.10 20 GLY B O 1
ATOM 1587 N N . LYS B 1 40 ? 16.817 3.136 40.277 1.00 41.13 21 LYS B N 1
ATOM 1588 C CA . LYS B 1 40 ? 16.467 3.830 39.045 1.00 40.65 21 LYS B CA 1
ATOM 1589 C C . LYS B 1 40 ? 16.772 5.347 39.067 1.00 39.10 21 LYS B C 1
ATOM 1590 O O . LYS B 1 40 ? 17.061 5.941 40.119 1.00 37.59 21 LYS B O 1
ATOM 1594 N N . LEU B 1 41 ? 16.763 5.954 37.878 1.00 38.69 22 LEU B N 1
ATOM 1595 C CA . LEU B 1 41 ? 17.213 7.335 37.692 1.00 38.41 22 LEU B CA 1
ATOM 1596 C C . LEU B 1 41 ? 16.167 8.204 37.071 1.00 37.91 22 LEU B C 1
ATOM 1597 O O . LEU B 1 41 ? 16.490 9.295 36.602 1.00 38.78 22 LEU B O 1
ATOM 1602 N N . ASP B 1 42 ? 14.913 7.762 37.117 1.00 38.02 23 ASP B N 1
ATOM 1603 C CA . ASP B 1 42 ? 13.808 8.502 36.510 1.00 40.25 23 ASP B CA 1
ATOM 1604 C C . ASP B 1 42 ? 13.655 9.915 37.037 1.00 39.98 23 ASP B C 1
ATOM 1605 O O . ASP B 1 42 ? 13.244 10.821 36.315 1.00 40.34 23 ASP B O 1
ATOM 1610 N N . TRP B 1 43 ? 13.943 10.085 38.319 1.00 38.63 24 TRP B N 1
ATOM 1611 C CA . TRP B 1 43 ? 13.774 11.337 39.010 1.00 35.84 24 TRP B CA 1
ATOM 1612 C C . TRP B 1 43 ? 14.709 12.394 38.434 1.00 38.12 24 TRP B C 1
ATOM 1613 O O . TRP B 1 43 ? 14.495 13.593 38.613 1.00 39.46 24 TRP B O 1
ATOM 1624 N N . LEU B 1 44 ? 15.751 11.954 37.730 1.00 40.39 25 LEU B N 1
ATOM 1625 C CA . LEU B 1 44 ? 16.591 12.873 36.964 1.00 43.25 25 LEU B CA 1
ATOM 1626 C C . LEU B 1 44 ? 15.884 13.573 35.784 1.00 47.95 25 LEU B C 1
ATOM 1627 O O . LEU B 1 44 ? 16.251 14.692 35.423 1.00 48.50 25 LEU B O 1
ATOM 1632 N N . HIS B 1 45 ? 14.858 12.943 35.216 1.00 51.14 26 HIS B N 1
ATOM 1633 C CA . HIS B 1 45 ? 14.082 13.547 34.119 1.00 55.00 26 HIS B CA 1
ATOM 1634 C C . HIS B 1 45 ? 12.817 14.183 34.679 1.00 54.71 26 HIS B C 1
ATOM 1635 O O . HIS B 1 45 ? 11.826 14.293 33.984 1.00 56.76 26 HIS B O 1
ATOM 1642 N N . SER B 1 46 ? 12.848 14.587 35.943 1.00 54.25 27 SER B N 1
ATOM 1643 C CA . SER B 1 46 ? 11.718 15.249 36.559 1.00 55.66 27 SER B CA 1
ATOM 1644 C C . SER B 1 46 ? 11.847 16.770 36.473 1.00 56.77 27 SER B C 1
ATOM 1645 O O . SER B 1 46 ? 11.009 17.496 37.030 1.00 59.27 27 SER B O 1
ATOM 1648 N N . VAL B 1 47 ? 12.906 17.259 35.833 1.00 54.72 28 VAL B N 1
ATOM 1649 C CA . VAL B 1 47 ? 13.105 18.698 35.704 1.00 52.45 28 VAL B CA 1
ATOM 1650 C C . VAL B 1 47 ? 13.338 18.925 34.245 1.00 50.33 28 VAL B C 1
ATOM 1651 O O . VAL B 1 47 ? 14.254 18.362 33.683 1.00 50.66 28 VAL B O 1
ATOM 1655 N N . PRO B 1 48 ? 12.494 19.746 33.618 1.00 49.77 29 PRO B N 1
ATOM 1656 C CA . PRO B 1 48 ? 12.510 19.844 32.169 1.00 49.00 29 PRO B CA 1
ATOM 1657 C C . PRO B 1 48 ? 13.753 20.563 31.616 1.00 47.05 29 PRO B C 1
ATOM 1658 O O . PRO B 1 48 ? 14.305 21.448 32.271 1.00 45.32 29 PRO B O 1
ATOM 1662 N N . ASN B 1 49 ? 14.181 20.178 30.422 1.00 45.37 30 ASN B N 1
ATOM 1663 C CA . ASN B 1 49 ? 15.395 20.741 29.815 1.00 43.47 30 ASN B CA 1
ATOM 1664 C C . ASN B 1 49 ? 15.229 20.657 28.324 1.00 43.45 30 ASN B C 1
ATOM 1665 O O . ASN B 1 49 ? 16.017 20.007 27.614 1.00 44.58 30 ASN B O 1
ATOM 1670 N N . PRO B 1 50 ? 14.204 21.354 27.823 1.00 43.17 31 PRO B N 1
ATOM 1671 C CA . PRO B 1 50 ? 13.797 21.249 26.426 1.00 44.43 31 PRO B CA 1
ATOM 1672 C C . PRO B 1 50 ? 14.883 21.696 25.442 1.00 44.69 31 PRO B C 1
ATOM 1673 O O . PRO B 1 50 ? 14.869 21.298 24.282 1.00 44.78 31 PRO B O 1
ATOM 1677 N N . ASN B 1 51 ? 15.801 22.533 25.912 1.00 43.57 32 ASN B N 1
ATOM 1678 C CA . ASN B 1 51 ? 16.837 23.091 25.059 1.00 41.57 32 ASN B CA 1
ATOM 1679 C C . ASN B 1 51 ? 18.152 22.324 25.201 1.00 40.97 32 ASN B C 1
ATOM 1680 O O . ASN B 1 51 ? 19.155 22.712 24.614 1.00 40.78 32 ASN B O 1
ATOM 1685 N N . ASN B 1 52 ? 18.143 21.243 25.994 1.00 42.14 33 ASN B N 1
ATOM 1686 C CA . ASN B 1 52 ? 19.349 20.426 26.274 1.00 44.33 33 ASN B CA 1
ATOM 1687 C C . ASN B 1 52 ? 20.547 21.251 26.746 1.00 44.24 33 ASN B C 1
ATOM 1688 O O . ASN B 1 52 ? 21.644 21.217 26.164 1.00 43.95 33 ASN B O 1
ATOM 1693 N N . VAL B 1 53 ? 20.296 22.006 27.808 1.00 43.27 34 VAL B N 1
ATOM 1694 C CA . VAL B 1 53 ? 21.296 22.876 28.374 1.00 43.01 34 VAL B CA 1
ATOM 1695 C C . VAL B 1 53 ? 22.362 22.004 29.063 1.00 42.58 34 VAL B C 1
ATOM 1696 O O . VAL B 1 53 ? 22.042 21.019 29.702 1.00 43.10 34 VAL B O 1
ATOM 1700 N N . ASP B 1 54 ? 23.629 22.342 28.854 1.00 43.61 35 ASP B N 1
ATOM 1701 C CA . ASP B 1 54 ? 24.749 21.725 29.578 1.00 42.61 35 ASP B CA 1
ATOM 1702 C C . ASP B 1 54 ? 24.834 22.351 30.974 1.00 41.74 35 ASP B C 1
ATOM 1703 O O . ASP B 1 54 ? 24.795 23.586 31.143 1.00 42.13 35 ASP B O 1
ATOM 1708 N N . THR B 1 55 ? 24.939 21.507 31.973 1.00 40.07 36 THR B N 1
ATOM 1709 C CA . THR B 1 55 ? 25.056 21.980 33.340 1.00 43.37 36 THR B CA 1
ATOM 1710 C C . THR B 1 55 ? 26.430 21.619 33.905 1.00 42.92 36 THR B C 1
ATOM 1711 O O . THR B 1 55 ? 26.589 21.513 35.116 1.00 44.63 36 THR B O 1
ATOM 1715 N N . GLY B 1 56 ? 27.415 21.450 33.014 1.00 41.74 37 GLY B N 1
ATOM 1716 C CA . GLY B 1 56 ? 28.824 21.356 33.374 1.00 39.25 37 GLY B CA 1
ATOM 1717 C C . GLY B 1 56 ? 29.534 20.142 32.808 1.00 38.43 37 GLY B C 1
ATOM 1718 O O . GLY B 1 56 ? 30.764 20.114 32.763 1.00 40.33 37 GLY B O 1
ATOM 1719 N N . PHE B 1 57 ? 28.782 19.127 32.399 1.00 38.63 38 PHE B N 1
ATOM 1720 C CA . PHE B 1 57 ? 29.395 17.858 31.961 1.00 38.52 38 PHE B CA 1
ATOM 1721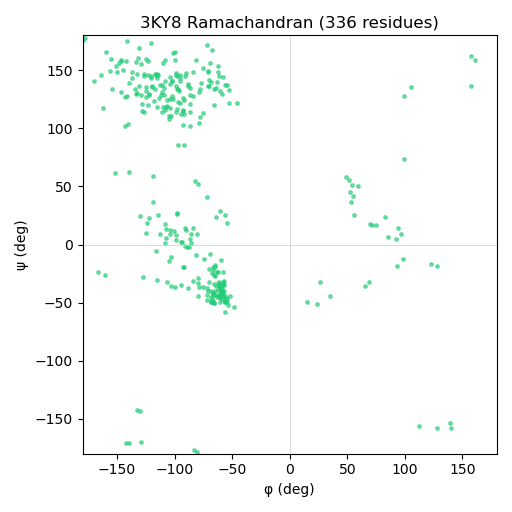 C C . PHE B 1 57 ? 30.383 17.992 30.803 1.00 37.04 38 PHE B C 1
ATOM 1722 O O . PHE B 1 57 ? 31.465 17.407 30.847 1.00 32.88 38 PHE B O 1
ATOM 1730 N N . VAL B 1 58 ? 30.015 18.779 29.791 1.00 38.50 39 VAL B N 1
ATOM 1731 C CA . VAL B 1 58 ? 30.829 18.944 28.593 1.00 37.93 39 VAL B CA 1
ATOM 1732 C C . VAL B 1 58 ? 32.140 19.657 28.958 1.00 37.43 39 VAL B C 1
ATOM 1733 O O . VAL B 1 58 ? 33.234 19.161 28.644 1.00 36.88 39 VAL B O 1
ATOM 1737 N N . ALA B 1 59 ? 32.047 20.771 29.673 1.00 36.27 40 ALA B N 1
ATOM 1738 C CA . ALA B 1 59 ? 33.252 21.475 30.120 1.00 35.73 40 ALA B CA 1
ATOM 1739 C C . ALA B 1 59 ? 34.104 20.601 31.047 1.00 38.10 40 ALA B C 1
ATOM 1740 O O . ALA B 1 59 ? 35.339 20.639 30.979 1.00 39.57 40 ALA B O 1
ATOM 1742 N N . LEU B 1 60 ? 33.462 19.780 31.882 1.00 38.00 41 LEU B N 1
ATOM 1743 C CA . LEU B 1 60 ? 34.200 18.865 32.771 1.00 35.13 41 LEU B CA 1
ATOM 1744 C C . LEU B 1 60 ? 34.989 17.839 31.988 1.00 34.40 41 LEU B C 1
ATOM 1745 O O . LEU B 1 60 ? 36.129 17.547 32.338 1.00 35.20 41 LEU B O 1
ATOM 1758 N N . GLU B 1 62 ? 36.112 17.982 28.937 1.00 38.25 43 GLU B N 1
ATOM 1759 C CA . GLU B 1 62 ? 37.178 18.733 28.292 1.00 42.49 43 GLU B CA 1
ATOM 1760 C C . GLU B 1 62 ? 38.369 18.914 29.224 1.00 39.85 43 GLU B C 1
ATOM 1761 O O . GLU B 1 62 ? 39.521 18.753 28.818 1.00 38.41 43 GLU B O 1
ATOM 1767 N N . ARG B 1 63 ? 38.078 19.263 30.476 1.00 38.51 44 ARG B N 1
ATOM 1768 C CA . ARG B 1 63 ? 39.103 19.515 31.496 1.00 36.12 44 ARG B CA 1
ATOM 1769 C C . ARG B 1 63 ? 39.867 18.270 31.930 1.00 36.77 44 ARG B C 1
ATOM 1770 O O . ARG B 1 63 ? 41.102 18.302 32.042 1.00 37.19 44 ARG B O 1
ATOM 1778 N N . VAL B 1 64 ? 39.151 17.169 32.172 1.00 35.89 45 VAL B N 1
ATOM 1779 C CA . VAL B 1 64 ? 39.734 16.050 32.872 1.00 33.84 45 VAL B CA 1
ATOM 1780 C C . VAL B 1 64 ? 40.544 15.226 31.906 1.00 34.50 45 VAL B C 1
ATOM 1781 O O . VAL B 1 64 ? 40.354 15.304 30.699 1.00 33.04 45 VAL B O 1
ATOM 1785 N N . ASP B 1 65 ? 41.461 14.448 32.462 1.00 33.26 46 ASP B N 1
ATOM 1786 C CA . ASP B 1 65 ? 42.290 13.513 31.703 1.00 33.05 46 ASP B CA 1
ATOM 1787 C C . ASP B 1 65 ? 41.693 12.126 31.637 1.00 32.72 46 ASP B C 1
ATOM 1788 O O . ASP B 1 65 ? 42.052 11.354 30.755 1.00 30.48 46 ASP B O 1
ATOM 1793 N N . GLY B 1 66 ? 40.773 11.825 32.548 1.00 31.50 47 GLY B N 1
ATOM 1794 C CA . GLY B 1 66 ? 40.171 10.474 32.623 1.00 33.55 47 GLY B CA 1
ATOM 1795 C C . GLY B 1 66 ? 39.148 10.409 33.735 1.00 33.19 47 GLY B C 1
ATOM 1796 O O . GLY B 1 66 ? 38.979 11.384 34.474 1.00 32.00 47 GLY B O 1
ATOM 1797 N N . LEU B 1 67 ? 38.480 9.257 33.838 1.00 35.07 48 LEU B N 1
ATOM 1798 C CA . LEU B 1 67 ? 37.578 8.955 34.926 1.00 34.99 48 LEU B CA 1
ATOM 1799 C C . LEU B 1 67 ? 38.099 7.800 35.772 1.00 33.91 48 LEU B C 1
ATOM 1800 O O . LEU B 1 67 ? 38.746 6.879 35.256 1.00 36.10 48 LEU B O 1
ATOM 1805 N N . VAL B 1 68 ? 37.821 7.876 37.068 1.00 31.92 49 VAL B N 1
ATOM 1806 C CA . VAL B 1 68 ? 37.867 6.718 37.987 1.00 31.22 49 VAL B CA 1
ATOM 1807 C C . VAL B 1 68 ? 36.446 6.435 38.508 1.00 30.64 49 VAL B C 1
ATOM 1808 O O . VAL B 1 68 ? 35.794 7.329 39.044 1.00 33.53 49 VAL B O 1
ATOM 1820 N N . GLY B 1 70 ? 33.651 2.729 39.639 1.00 36.45 51 GLY B N 1
ATOM 1821 C CA . GLY B 1 70 ? 33.657 1.320 40.040 1.00 34.49 51 GLY B CA 1
ATOM 1822 C C . GLY B 1 70 ? 32.734 0.473 39.171 1.00 35.38 51 GLY B C 1
ATOM 1823 O O . GLY B 1 70 ? 32.205 0.958 38.188 1.00 33.85 51 GLY B O 1
ATOM 1824 N N . ARG B 1 71 ? 32.517 -0.771 39.595 1.00 38.21 52 ARG B N 1
ATOM 1825 C CA . ARG B 1 71 ? 31.724 -1.747 38.871 1.00 40.59 52 ARG B CA 1
ATOM 1826 C C . ARG B 1 71 ? 30.269 -1.301 38.757 1.00 38.17 52 ARG B C 1
ATOM 1827 O O . ARG B 1 71 ? 29.643 -1.549 37.740 1.00 37.91 52 ARG B O 1
ATOM 1835 N N . ASN B 1 72 ? 29.747 -0.633 39.787 1.00 36.89 53 ASN B N 1
ATOM 1836 C CA . ASN B 1 72 ? 28.349 -0.227 39.806 1.00 37.57 53 ASN B CA 1
ATOM 1837 C C . ASN B 1 72 ? 28.030 0.814 38.767 1.00 36.98 53 ASN B C 1
ATOM 1838 O O . ASN B 1 72 ? 26.989 0.733 38.118 1.00 35.49 53 ASN B O 1
ATOM 1843 N N . THR B 1 73 ? 28.916 1.793 38.598 1.00 37.38 54 THR B N 1
ATOM 1844 C CA . THR B 1 73 ? 28.682 2.858 37.618 1.00 35.24 54 THR B CA 1
ATOM 1845 C C . THR B 1 73 ? 28.926 2.307 36.185 1.00 33.93 54 THR B C 1
ATOM 1846 O O . THR B 1 73 ? 28.210 2.640 35.269 1.00 32.92 54 THR B O 1
ATOM 1850 N N . LEU B 1 74 ? 29.910 1.422 36.019 1.00 35.01 55 LEU B N 1
ATOM 1851 C CA . LEU B 1 74 ? 30.186 0.812 34.717 1.00 34.77 55 LEU B CA 1
ATOM 1852 C C . LEU B 1 74 ? 28.941 0.133 34.215 1.00 34.04 55 LEU B C 1
ATOM 1853 O O . LEU B 1 74 ? 28.445 0.445 33.150 1.00 33.07 55 LEU B O 1
ATOM 1858 N N . ASP B 1 75 ? 28.445 -0.799 35.018 1.00 37.39 56 ASP B N 1
ATOM 1859 C CA . ASP B 1 75 ? 27.233 -1.548 34.724 1.00 37.37 56 ASP B CA 1
ATOM 1860 C C . ASP B 1 75 ? 25.980 -0.683 34.466 1.00 36.36 56 ASP B C 1
ATOM 1861 O O . ASP B 1 75 ? 25.204 -0.976 33.565 1.00 36.19 56 ASP B O 1
ATOM 1882 N N . VAL B 1 77 ? 26.006 2.516 33.339 1.00 37.37 5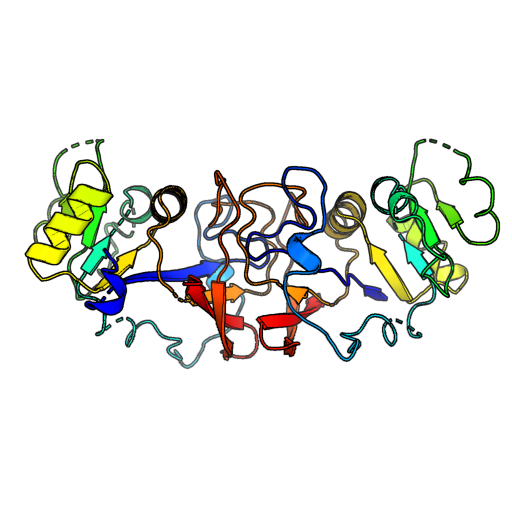8 VAL B N 1
ATOM 1883 C CA . VAL B 1 77 ? 26.244 3.138 32.014 1.00 37.50 58 VAL B CA 1
ATOM 1884 C C . VAL B 1 77 ? 25.949 2.129 30.894 1.00 35.83 58 VAL B C 1
ATOM 1885 O O . VAL B 1 77 ? 25.167 2.404 29.987 1.00 38.34 58 VAL B O 1
ATOM 1889 N N . LEU B 1 78 ? 26.532 0.946 30.990 1.00 36.47 59 LEU B N 1
ATOM 1890 C CA . LEU B 1 78 ? 26.273 -0.080 29.999 1.00 39.97 59 LEU B CA 1
ATOM 1891 C C . LEU B 1 78 ? 24.759 -0.396 29.940 1.00 39.12 59 LEU B C 1
ATOM 1892 O O . LEU B 1 78 ? 24.234 -0.690 28.895 1.00 41.04 59 LEU B O 1
ATOM 1897 N N . SER B 1 79 ? 24.056 -0.295 31.063 1.00 40.91 60 SER B N 1
ATOM 1898 C CA . SER B 1 79 ? 22.594 -0.572 31.103 1.00 41.11 60 SER B CA 1
ATOM 1899 C C . SER B 1 79 ? 21.716 0.422 30.314 1.00 40.50 60 SER B C 1
ATOM 1900 O O . SER B 1 79 ? 20.562 0.122 30.023 1.00 38.09 60 SER B O 1
ATOM 1903 N N . PHE B 1 80 ? 22.243 1.611 30.013 1.00 39.43 61 PHE B N 1
ATOM 1904 C CA . PHE B 1 80 ? 21.486 2.612 29.264 1.00 39.22 61 PHE B CA 1
ATOM 1905 C C . PHE B 1 80 ? 21.340 2.322 27.791 1.00 39.38 61 PHE B C 1
ATOM 1906 O O . PHE B 1 80 ? 20.568 3.005 27.106 1.00 39.98 61 PHE B O 1
ATOM 1914 N N . ASP B 1 81 ? 22.111 1.367 27.294 1.00 38.92 62 ASP B N 1
ATOM 1915 C CA . ASP B 1 81 ? 22.017 1.007 25.913 1.00 40.50 62 ASP B CA 1
ATOM 1916 C C . ASP B 1 81 ? 22.064 2.262 25.040 1.00 42.25 62 ASP B C 1
ATOM 1917 O O . ASP B 1 81 ? 21.155 2.555 24.288 1.00 43.49 62 ASP B O 1
ATOM 1922 N N . CYS B 1 82 ? 23.149 3.006 25.183 1.00 43.41 63 CYS B N 1
ATOM 1923 C CA . CYS B 1 82 ? 23.400 4.176 24.383 1.00 43.38 63 CYS B CA 1
ATOM 1924 C C . CYS B 1 82 ? 24.903 4.262 24.025 1.00 40.92 63 CYS B C 1
ATOM 1925 O O . CYS B 1 82 ? 25.730 3.465 24.464 1.00 42.42 63 CYS B O 1
ATOM 1928 N N . ASP B 1 83 ? 25.238 5.240 23.214 1.00 40.63 64 ASP B N 1
ATOM 1929 C CA . ASP B 1 83 ? 26.609 5.447 22.806 1.00 42.09 64 ASP B CA 1
ATOM 1930 C C . ASP B 1 83 ? 27.465 5.788 24.014 1.00 39.87 64 ASP B C 1
ATOM 1931 O O . ASP B 1 83 ? 27.041 6.547 24.880 1.00 35.26 64 ASP B O 1
ATOM 1936 N N . TRP B 1 84 ? 28.673 5.238 24.049 1.00 37.71 65 TRP B N 1
ATOM 1937 C CA . TRP B 1 84 ? 29.629 5.572 25.096 1.00 36.31 65 TRP B CA 1
ATOM 1938 C C . TRP B 1 84 ? 29.662 7.111 25.276 1.00 34.02 65 TRP B C 1
ATOM 1939 O O . TRP B 1 84 ? 29.903 7.825 24.336 1.00 33.78 65 TRP B O 1
ATOM 1950 N N . PRO B 1 85 ? 29.372 7.613 26.475 1.00 33.45 66 PRO B N 1
ATOM 1951 C CA . PRO B 1 85 ? 29.302 9.073 26.662 1.00 34.99 66 PRO B CA 1
ATOM 1952 C C . PRO B 1 85 ? 30.616 9.779 27.003 1.00 35.57 66 PRO B C 1
ATOM 1953 O O . PRO B 1 85 ? 30.644 11.006 27.127 1.00 36.76 66 PRO B O 1
ATOM 1957 N N . TYR B 1 86 ? 31.693 9.022 27.144 1.00 35.87 67 TYR B N 1
ATOM 1958 C CA . TYR B 1 86 ? 32.942 9.580 27.647 1.00 35.49 67 TYR B CA 1
ATOM 1959 C C . TYR B 1 86 ? 33.988 9.750 26.554 1.00 34.33 67 TYR B C 1
ATOM 1960 O O . TYR B 1 86 ? 34.358 8.793 25.893 1.00 30.22 67 TYR B O 1
ATOM 1969 N N . SER B 1 87 ? 34.481 10.978 26.408 1.00 34.40 68 SER B N 1
ATOM 1970 C CA . SER B 1 87 ? 35.539 11.284 25.448 1.00 35.23 68 SER B CA 1
ATOM 1971 C C . SER B 1 87 ? 36.923 10.944 25.967 1.00 33.48 68 SER B C 1
ATOM 1972 O O . SER B 1 87 ? 37.867 11.047 25.219 1.00 34.16 68 SER B O 1
ATOM 1975 N N . LYS B 1 88 ? 37.050 10.602 27.246 1.00 32.17 69 LYS B N 1
ATOM 1976 C CA . LYS B 1 88 ? 38.356 10.394 27.892 1.00 32.49 69 LYS B CA 1
ATOM 1977 C C . LYS B 1 88 ? 38.359 8.969 28.460 1.00 33.01 69 LYS B C 1
ATOM 1978 O O . LYS B 1 88 ? 37.277 8.415 28.703 1.00 32.90 69 LYS B O 1
ATOM 1984 N N . PRO B 1 89 ? 39.556 8.382 28.694 1.00 32.09 70 PRO B N 1
ATOM 1985 C CA . PRO B 1 89 ? 39.663 7.033 29.260 1.00 31.24 70 PRO B CA 1
ATOM 1986 C C . PRO B 1 89 ? 38.984 6.879 30.609 1.00 31.55 70 PRO B C 1
ATOM 1987 O O . PRO B 1 89 ? 39.040 7.794 31.437 1.00 30.86 70 PRO B O 1
ATOM 1991 N N . VAL B 1 90 ? 38.401 5.710 30.835 1.00 32.28 71 VAL B N 1
ATOM 1992 C CA . VAL B 1 90 ? 37.722 5.402 32.064 1.00 32.08 71 VAL B CA 1
ATOM 1993 C C . VAL B 1 90 ? 38.486 4.298 32.721 1.00 33.71 71 VAL B C 1
ATOM 1994 O O . VAL B 1 90 ? 38.623 3.190 32.175 1.00 32.28 71 VAL B O 1
ATOM 1998 N N . PHE B 1 91 ? 38.984 4.616 33.915 1.00 34.24 72 PHE B N 1
ATOM 1999 C CA . PHE B 1 91 ? 39.606 3.642 34.796 1.00 33.07 72 PHE B CA 1
ATOM 2000 C C . PHE B 1 91 ? 38.598 3.118 35.805 1.00 31.17 72 PHE B C 1
ATOM 2001 O O . PHE B 1 91 ? 38.011 3.887 36.550 1.00 34.20 72 PHE B O 1
ATOM 2009 N N . VAL B 1 92 ? 38.407 1.803 35.804 1.00 33.10 73 VAL B N 1
ATOM 2010 C CA . VAL B 1 92 ? 37.557 1.141 36.757 1.00 33.53 73 VAL B CA 1
ATOM 2011 C C . VAL B 1 92 ? 38.430 0.582 37.862 1.00 36.98 73 VAL B C 1
ATOM 2012 O O . VAL B 1 92 ? 39.289 -0.244 37.630 1.00 31.57 73 VAL B O 1
ATOM 2016 N N . LEU B 1 93 ? 38.207 1.113 39.062 1.00 40.50 74 LEU B N 1
ATOM 2017 C CA . LEU B 1 93 ? 38.838 0.667 40.287 1.00 42.24 74 LEU B CA 1
ATOM 2018 C C . LEU B 1 93 ? 38.129 -0.613 40.755 1.00 39.41 74 LEU B C 1
ATOM 2019 O O . LEU B 1 93 ? 36.984 -0.583 41.155 1.00 41.07 74 LEU B O 1
ATOM 2024 N N . SER B 1 94 ? 38.792 -1.751 40.672 1.00 41.96 75 SER B N 1
ATOM 2025 C CA . SER B 1 94 ? 38.198 -2.999 41.124 1.00 42.58 75 SER B CA 1
ATOM 2026 C C . SER B 1 94 ? 39.274 -3.999 41.512 1.00 43.55 75 SER B C 1
ATOM 2027 O O . SER B 1 94 ? 40.240 -4.142 40.796 1.00 40.29 75 SER B O 1
ATOM 2030 N N . ASN B 1 95 ? 39.107 -4.651 42.670 1.00 43.51 76 ASN B N 1
ATOM 2031 C CA . ASN B 1 95 ? 40.001 -5.714 43.108 1.00 45.60 76 ASN B CA 1
ATOM 2032 C C . ASN B 1 95 ? 39.467 -7.117 42.836 1.00 44.64 76 ASN B C 1
ATOM 2033 O O . ASN B 1 95 ? 40.058 -8.099 43.300 1.00 44.33 76 ASN B O 1
ATOM 2038 N N . THR B 1 96 ? 38.361 -7.204 42.088 1.00 42.54 77 THR B N 1
ATOM 2039 C CA . THR B 1 96 ? 37.801 -8.477 41.654 1.00 41.91 77 THR B CA 1
ATOM 2040 C C . THR B 1 96 ? 37.766 -8.611 40.125 1.00 41.33 77 THR B C 1
ATOM 2041 O O . THR B 1 96 ? 38.174 -9.622 39.612 1.00 37.90 77 THR B O 1
ATOM 2053 N N . THR B 1 98 ? 38.736 -8.807 36.429 1.00 44.37 79 THR B N 1
ATOM 2054 C CA . THR B 1 98 ? 39.977 -8.974 35.654 1.00 45.19 79 THR B CA 1
ATOM 2055 C C . THR B 1 98 ? 39.814 -8.662 34.167 1.00 44.54 79 THR B C 1
ATOM 2056 O O . THR B 1 98 ? 40.799 -8.365 33.498 1.00 47.83 79 THR B O 1
ATOM 2060 N N . GLU B 1 99 ? 38.603 -8.752 33.629 1.00 44.14 80 GLU B N 1
ATOM 2061 C CA . GLU B 1 99 ? 38.425 -8.366 32.248 1.00 45.48 80 GLU B CA 1
ATOM 2062 C C . GLU B 1 99 ? 37.340 -7.348 32.014 1.00 41.37 80 GLU B C 1
ATOM 2063 O O . GLU B 1 99 ? 36.341 -7.294 32.699 1.00 44.76 80 GLU B O 1
ATOM 2069 N N . VAL B 1 100 ? 37.606 -6.528 31.021 1.00 40.48 81 VAL B N 1
ATOM 2070 C CA . VAL B 1 100 ? 36.771 -5.416 30.627 1.00 39.51 81 VAL B CA 1
ATOM 2071 C C . VAL B 1 100 ? 35.668 -5.941 29.692 1.00 38.34 81 VAL B C 1
ATOM 2072 O O . VAL B 1 100 ? 35.902 -6.891 28.948 1.00 35.84 81 VAL B O 1
ATOM 2076 N N . PRO B 1 101 ? 34.465 -5.324 29.710 1.00 37.32 82 PRO B N 1
ATOM 2077 C CA . PRO B 1 101 ? 33.421 -5.761 28.749 1.00 36.86 82 PRO B CA 1
ATOM 2078 C C . PRO B 1 101 ? 33.849 -5.709 27.272 1.00 36.03 82 PRO B C 1
ATOM 2079 O O . PRO B 1 101 ? 34.502 -4.755 26.821 1.00 38.31 82 PRO B O 1
ATOM 2083 N N . GLN B 1 102 ? 33.504 -6.742 26.534 1.00 34.88 83 GLN B N 1
ATOM 2084 C CA . GLN B 1 102 ? 33.848 -6.823 25.141 1.00 36.05 83 GLN B CA 1
ATOM 2085 C C . GLN B 1 102 ? 33.368 -5.596 24.382 1.00 35.03 83 GLN B C 1
ATOM 2086 O O . GLN B 1 102 ? 32.267 -5.156 24.604 1.00 36.61 83 GLN B O 1
ATOM 2092 N N . GLY B 1 103 ? 34.201 -5.059 23.497 1.00 34.61 84 GLY B N 1
ATOM 2093 C CA . GLY B 1 103 ? 33.901 -3.798 22.818 1.00 36.76 84 GLY B CA 1
ATOM 2094 C C . GLY B 1 103 ? 34.450 -2.541 23.492 1.00 38.85 84 GLY B C 1
ATOM 2095 O O . GLY B 1 103 ? 34.578 -1.493 22.856 1.00 42.66 84 GLY B O 1
ATOM 2096 N N . TYR B 1 104 ? 34.795 -2.637 24.772 1.00 38.00 85 TYR B N 1
ATOM 2097 C CA . TYR B 1 104 ? 35.229 -1.471 25.554 1.00 36.99 85 TYR B CA 1
ATOM 2098 C C . TYR B 1 104 ? 36.729 -1.461 25.883 1.00 35.37 85 TYR B C 1
ATOM 2099 O O . TYR B 1 104 ? 37.177 -0.690 26.720 1.00 33.18 85 TYR B O 1
ATOM 2108 N N . GLU B 1 105 ? 37.497 -2.268 25.138 1.00 36.84 86 GLU B N 1
ATOM 2109 C CA . GLU B 1 105 ? 38.953 -2.466 25.330 1.00 34.94 86 GLU B CA 1
ATOM 2110 C C . GLU B 1 105 ? 39.789 -1.228 25.043 1.00 34.73 86 GLU B C 1
ATOM 2111 O O . GLU B 1 105 ? 40.895 -1.091 25.557 1.00 33.23 86 GLU B O 1
ATOM 2117 N N . ASP B 1 106 ? 39.264 -0.354 24.193 1.00 34.18 87 ASP B N 1
ATOM 2118 C CA . ASP B 1 106 ? 39.903 0.924 23.880 1.00 35.71 87 ASP B CA 1
ATOM 2119 C C . ASP B 1 106 ? 39.398 2.078 24.747 1.00 32.08 87 ASP B C 1
ATOM 2120 O O . ASP B 1 106 ? 39.843 3.204 24.575 1.00 31.15 87 ASP B O 1
ATOM 2125 N N . LYS B 1 107 ? 38.497 1.777 25.689 1.00 32.77 88 LYS B N 1
ATOM 2126 C CA . LYS B 1 107 ? 37.746 2.780 26.437 1.00 31.82 88 LYS B CA 1
ATOM 2127 C C . LYS B 1 107 ? 37.799 2.646 27.951 1.00 32.80 88 LYS B C 1
ATOM 2128 O O . LYS B 1 107 ? 37.625 3.646 28.654 1.00 31.06 88 LYS B O 1
ATOM 2134 N N . VAL B 1 108 ? 37.993 1.415 28.436 1.00 32.16 89 VAL B N 1
ATOM 2135 C CA . VAL B 1 108 ? 37.858 1.069 29.836 1.00 32.93 89 VAL B CA 1
ATOM 2136 C C . VAL B 1 108 ? 39.062 0.227 30.236 1.00 33.26 89 VAL B C 1
ATOM 2137 O O . VAL B 1 108 ? 39.438 -0.724 29.538 1.00 32.13 89 VAL B O 1
ATOM 2141 N N . PHE B 1 109 ? 39.691 0.641 31.331 1.00 32.50 90 PHE B N 1
ATOM 2142 C CA . PHE B 1 109 ? 40.905 0.020 31.845 1.00 33.99 90 PHE B CA 1
ATOM 2143 C C . PHE B 1 109 ? 40.726 -0.252 33.331 1.00 34.90 90 PHE B C 1
ATOM 2144 O O . PHE B 1 109 ? 40.196 0.584 34.059 1.00 35.78 90 PHE B O 1
ATOM 2152 N N . LEU B 1 110 ? 41.151 -1.434 33.764 1.00 35.99 91 LEU B N 1
ATOM 2153 C CA . LEU B 1 110 ? 41.049 -1.828 35.172 1.00 35.61 91 LEU B CA 1
ATOM 2154 C C . LEU B 1 110 ? 42.275 -1.374 35.918 1.00 37.52 91 LEU B C 1
ATOM 2155 O O . LEU B 1 110 ? 43.373 -1.459 35.388 1.00 35.21 91 LEU B O 1
ATOM 2160 N N . VAL B 1 111 ? 42.059 -0.850 37.125 1.00 37.09 92 VAL B N 1
ATOM 2161 C CA . VAL B 1 111 ? 43.122 -0.505 38.059 1.00 37.90 92 VAL B CA 1
ATOM 2162 C C . VAL B 1 111 ? 42.850 -1.229 39.415 1.00 39.49 92 VAL B C 1
ATOM 2163 O O . VAL B 1 111 ? 41.718 -1.207 39.924 1.00 37.86 92 VAL B O 1
ATOM 2167 N N . LYS B 1 112 ? 43.885 -1.882 39.960 1.00 41.98 93 LYS B N 1
ATOM 2168 C CA . LYS B 1 112 ? 43.827 -2.723 41.190 1.00 40.47 93 LYS B CA 1
ATOM 2169 C C . LYS B 1 112 ? 44.716 -2.094 42.275 1.00 42.81 93 LYS B C 1
ATOM 2170 O O . LYS B 1 112 ? 45.727 -1.468 41.947 1.00 41.97 93 LYS B O 1
ATOM 2172 N N . GLY B 1 113 ? 44.316 -2.221 43.552 1.00 42.68 94 GLY B N 1
ATOM 2173 C CA . GLY B 1 113 ? 45.213 -2.018 44.690 1.00 41.16 94 GLY B CA 1
ATOM 2174 C C . GLY B 1 113 ? 44.945 -0.816 45.560 1.00 41.92 94 GLY B C 1
ATOM 2175 O O . GLY B 1 113 ? 43.827 -0.339 45.617 1.00 43.98 94 GLY B O 1
ATOM 2176 N N . LYS B 1 114 ? 45.968 -0.329 46.259 1.00 40.24 95 LYS B N 1
ATOM 2177 C CA . LYS B 1 114 ? 45.793 0.788 47.179 1.00 41.11 95 LYS B CA 1
ATOM 2178 C C . LYS B 1 114 ? 45.517 2.079 46.390 1.00 39.72 95 LYS B C 1
ATOM 2179 O O . LYS B 1 114 ? 46.164 2.355 45.385 1.00 38.53 95 LYS B O 1
ATOM 2183 N N . LEU B 1 115 ? 44.552 2.859 46.861 1.00 39.32 96 LEU B N 1
ATOM 2184 C CA . LEU B 1 115 ? 44.136 4.083 46.180 1.00 38.84 96 LEU B CA 1
ATOM 2185 C C . LEU B 1 115 ? 45.275 5.052 45.956 1.00 40.38 96 LEU B C 1
ATOM 2186 O O . LEU B 1 115 ? 45.438 5.583 44.845 1.00 41.29 96 LEU B O 1
ATOM 2191 N N . VAL B 1 116 ? 46.033 5.326 47.019 1.00 40.14 97 VAL B N 1
ATOM 2192 C CA . VAL B 1 116 ? 47.114 6.313 46.959 1.00 40.10 97 VAL B CA 1
ATOM 2193 C C . VAL B 1 116 ? 48.106 5.905 45.891 1.00 39.80 97 VAL B C 1
ATOM 2194 O O . VAL B 1 116 ? 48.721 6.761 45.230 1.00 41.53 97 VAL B O 1
ATOM 2198 N N . ASP B 1 117 ? 48.286 4.590 45.747 1.00 36.89 98 ASP B N 1
ATOM 2199 C CA . ASP B 1 117 ? 49.182 4.052 44.747 1.00 36.74 98 ASP B CA 1
ATOM 2200 C C . ASP B 1 117 ? 48.607 4.225 43.354 1.00 36.04 98 ASP B C 1
ATOM 2201 O O . ASP B 1 117 ? 49.325 4.660 42.445 1.00 35.23 98 ASP B O 1
ATOM 2206 N N . ILE B 1 118 ? 47.331 3.856 43.192 1.00 33.18 99 ILE B N 1
ATOM 2207 C CA . ILE B 1 118 ? 46.621 4.007 41.923 1.00 33.82 99 ILE B CA 1
ATOM 2208 C C . ILE B 1 118 ? 46.690 5.455 41.446 1.00 34.68 99 ILE B C 1
ATOM 2209 O O . ILE B 1 118 ? 47.074 5.720 40.317 1.00 35.04 99 ILE B O 1
ATOM 2214 N N . ILE B 1 119 ? 46.370 6.404 42.317 1.00 34.93 100 ILE B N 1
ATOM 2215 C CA . ILE B 1 119 ? 46.450 7.825 41.933 1.00 36.20 100 ILE B CA 1
ATOM 2216 C C . ILE B 1 119 ? 47.859 8.227 41.576 1.00 36.23 100 ILE B C 1
ATOM 2217 O O . ILE B 1 119 ? 48.066 8.988 40.640 1.00 39.41 100 ILE B O 1
ATOM 2222 N N . ALA B 1 120 ? 48.830 7.715 42.328 1.00 35.30 101 ALA B N 1
ATOM 2223 C CA . ALA B 1 120 ? 50.213 8.095 42.105 1.00 35.53 101 ALA B CA 1
ATOM 2224 C C . ALA B 1 120 ? 50.611 7.617 40.713 1.00 36.28 101 ALA B C 1
ATOM 2225 O O . ALA B 1 120 ? 51.229 8.372 39.953 1.00 36.91 101 ALA B O 1
ATOM 2227 N N A ASP B 1 121 ? 50.230 6.385 40.380 0.50 36.37 102 ASP B N 1
ATOM 2228 N N B ASP B 1 121 ? 50.243 6.366 40.397 0.50 36.35 102 ASP B N 1
ATOM 2229 C CA A ASP B 1 121 ? 50.614 5.775 39.116 0.50 36.80 102 ASP B CA 1
ATOM 2230 C CA B ASP B 1 121 ? 50.505 5.726 39.097 0.50 36.81 102 ASP B CA 1
ATOM 2231 C C A ASP B 1 121 ? 49.950 6.500 37.930 0.50 36.48 102 ASP B C 1
ATOM 2232 C C B ASP B 1 121 ? 49.964 6.586 37.978 0.50 36.52 102 ASP B C 1
ATOM 2233 O O A ASP B 1 121 ? 50.599 6.715 36.902 0.50 34.89 102 ASP B O 1
ATOM 2234 O O B ASP B 1 121 ? 50.691 6.981 37.065 0.50 35.28 102 ASP B O 1
ATOM 2243 N N . LEU B 1 122 ? 48.668 6.868 38.076 1.00 35.85 103 LEU B N 1
ATOM 2244 C CA . LEU B 1 122 ? 47.936 7.602 37.042 1.00 34.85 103 LEU B CA 1
ATOM 2245 C C . LEU B 1 122 ? 48.510 8.987 36.828 1.00 34.99 103 LEU B C 1
ATOM 2246 O O . LEU B 1 122 ? 48.755 9.372 35.695 1.00 37.56 103 LEU B O 1
ATOM 2251 N N . ASN B 1 123 ? 48.714 9.731 37.908 1.00 34.39 104 ASN B N 1
ATOM 2252 C CA . ASN B 1 123 ? 49.310 11.072 37.804 1.00 34.11 104 ASN B CA 1
ATOM 2253 C C . ASN B 1 123 ? 50.645 11.035 37.084 1.00 35.82 104 ASN B C 1
ATOM 2254 O O . ASN B 1 123 ? 50.923 11.892 36.229 1.00 37.16 104 ASN B O 1
ATOM 2259 N N . ALA B 1 124 ? 51.480 10.061 37.461 1.00 37.35 105 ALA B N 1
ATOM 2260 C CA . ALA B 1 124 ? 52.808 9.877 36.859 1.00 37.50 105 ALA B CA 1
ATOM 2261 C C . ALA B 1 124 ? 52.708 9.674 35.367 1.00 39.68 105 ALA B C 1
ATOM 2262 O O . ALA B 1 124 ? 53.604 10.069 34.645 1.00 41.56 105 ALA B O 1
ATOM 2264 N N . LYS B 1 125 ? 51.634 9.023 34.911 1.00 39.78 106 LYS B N 1
ATOM 2265 C CA . LYS B 1 125 ? 51.381 8.826 33.475 1.00 39.19 106 LYS B CA 1
ATOM 2266 C C . LYS B 1 125 ? 50.643 10.014 32.853 1.00 39.37 106 LYS B C 1
ATOM 2267 O O . LYS B 1 125 ? 50.161 9.931 31.722 1.00 41.81 106 LYS 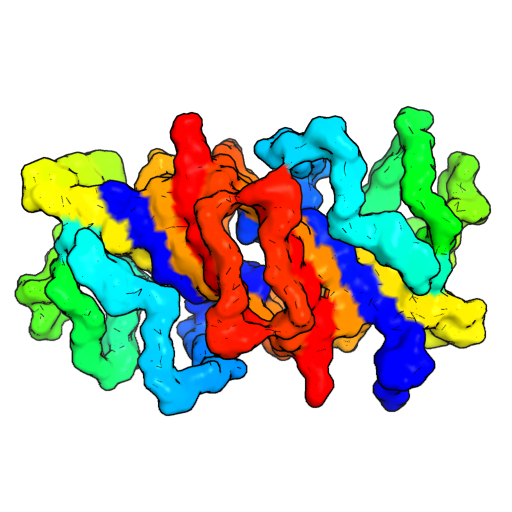B O 1
ATOM 2273 N N . GLY B 1 126 ? 50.503 11.102 33.601 1.00 36.24 107 GLY B N 1
ATOM 2274 C CA . GLY B 1 126 ? 49.928 12.323 33.053 1.00 35.30 107 GLY B CA 1
ATOM 2275 C C . GLY B 1 126 ? 48.438 12.430 33.266 1.00 32.98 107 GLY B C 1
ATOM 2276 O O . GLY B 1 126 ? 47.834 13.363 32.776 1.00 33.83 107 GLY B O 1
ATOM 2277 N N . PHE B 1 127 ? 47.862 11.477 33.995 1.00 32.12 108 PHE B N 1
ATOM 2278 C CA . PHE B 1 127 ? 46.439 11.492 34.332 1.00 31.95 108 PHE B CA 1
ATOM 2279 C C . PHE B 1 127 ? 46.266 12.194 35.682 1.00 31.04 108 PHE B C 1
ATOM 2280 O O . PHE B 1 127 ? 46.204 11.579 36.728 1.00 31.47 108 PHE B O 1
ATOM 2288 N N . ASN B 1 128 ? 46.174 13.505 35.599 1.00 30.66 109 ASN B N 1
ATOM 2289 C CA . ASN B 1 128 ? 46.331 14.397 36.729 1.00 33.09 109 ASN B CA 1
ATOM 2290 C C . ASN B 1 128 ? 45.017 15.020 37.212 1.00 34.45 109 ASN B C 1
ATOM 2291 O O . ASN B 1 128 ? 44.849 15.345 38.413 1.00 32.57 109 ASN B O 1
ATOM 2296 N N . GLU B 1 129 ? 44.106 15.239 36.263 1.00 34.32 110 GLU B N 1
ATOM 2297 C CA . GLU B 1 129 ? 42.790 15.721 36.599 1.00 33.72 110 GLU B CA 1
ATOM 2298 C C . GLU B 1 129 ? 41.848 14.607 36.318 1.00 32.16 110 GLU B C 1
ATOM 2299 O O . GLU B 1 129 ? 41.647 14.215 35.157 1.00 29.38 110 GLU B O 1
ATOM 2305 N N . LEU B 1 130 ? 41.242 14.108 37.391 1.00 31.06 111 LEU B N 1
ATOM 2306 C CA . LEU B 1 130 ? 40.427 12.925 37.302 1.00 29.45 111 LEU B CA 1
ATOM 2307 C C . LEU B 1 130 ? 39.025 13.168 37.835 1.00 30.95 111 LEU B C 1
ATOM 2308 O O . LEU B 1 130 ? 38.858 13.721 38.937 1.00 29.14 111 LEU B O 1
ATOM 2313 N N . TYR B 1 131 ? 38.048 12.676 37.074 1.00 29.95 112 TYR B N 1
ATOM 2314 C CA . TYR B 1 131 ? 36.638 12.744 37.419 1.00 32.26 112 TYR B CA 1
ATOM 2315 C C . TYR B 1 131 ? 36.287 11.434 38.128 1.00 32.78 112 TYR B C 1
ATOM 2316 O O . TYR B 1 131 ? 36.376 10.375 37.531 1.00 31.26 112 TYR B O 1
ATOM 2325 N N . ILE B 1 132 ? 35.984 11.530 39.431 1.00 33.36 113 ILE B N 1
ATOM 2326 C CA . ILE B 1 132 ? 35.678 10.381 40.284 1.00 33.65 113 ILE B CA 1
ATOM 2327 C C . ILE B 1 132 ? 34.157 10.217 40.376 1.00 34.66 113 ILE B C 1
ATOM 2328 O O . ILE B 1 132 ? 33.446 11.141 40.753 1.00 33.81 113 ILE B O 1
ATOM 2333 N N . ASP B 1 133 ? 33.668 9.046 39.996 1.00 35.37 114 ASP B N 1
ATOM 2334 C CA . ASP B 1 133 ? 32.242 8.790 39.932 1.00 36.18 114 ASP B CA 1
ATOM 2335 C C . ASP B 1 133 ? 31.938 7.444 40.582 1.00 35.66 114 ASP B C 1
ATOM 2336 O O . ASP B 1 133 ? 32.820 6.617 40.700 1.00 34.01 114 ASP B O 1
ATOM 2341 N N . GLY B 1 134 ? 30.695 7.268 41.036 1.00 36.97 115 GLY B N 1
ATOM 2342 C CA . GLY B 1 134 ? 30.291 6.092 41.766 1.00 35.89 115 GLY B CA 1
ATOM 2343 C C . GLY B 1 134 ? 30.258 6.294 43.256 1.00 36.14 115 GLY B C 1
ATOM 2344 O O . GLY B 1 134 ? 31.245 6.700 43.852 1.00 40.29 115 GLY B O 1
ATOM 2345 N N . GLY B 1 135 ? 29.127 5.957 43.868 1.00 35.81 116 GLY B N 1
ATOM 2346 C CA . GLY B 1 135 ? 28.974 6.004 45.316 1.00 36.55 116 GLY B CA 1
ATOM 2347 C C . GLY B 1 135 ? 30.125 5.318 46.034 1.00 38.18 116 GLY B C 1
ATOM 2348 O O . GLY B 1 135 ? 30.771 5.932 46.890 1.00 39.40 116 GLY B O 1
ATOM 2349 N N . VAL B 1 136 ? 30.401 4.061 45.678 1.00 31.72 117 VAL B N 1
ATOM 2350 C CA . VAL B 1 136 ? 31.380 3.302 46.459 1.00 31.15 117 VAL B CA 1
ATOM 2351 C C . VAL B 1 136 ? 32.782 3.904 46.235 1.00 29.49 117 VAL B C 1
ATOM 2352 O O . VAL B 1 136 ? 33.546 4.047 47.180 1.00 30.63 117 VAL B O 1
ATOM 2356 N N . THR B 1 137 ? 33.093 4.299 45.001 1.00 30.80 118 THR B N 1
ATOM 2357 C CA . THR B 1 137 ? 34.380 4.920 44.687 1.00 30.72 118 THR B CA 1
ATOM 2358 C C . THR B 1 137 ? 34.544 6.301 45.378 1.00 31.16 118 THR B C 1
ATOM 2359 O O . THR B 1 137 ? 35.569 6.545 46.027 1.00 34.70 118 THR B O 1
ATOM 2363 N N . ILE B 1 138 ? 33.561 7.192 45.255 1.00 31.90 119 ILE B N 1
ATOM 2364 C CA . ILE B 1 138 ? 33.636 8.504 45.906 1.00 32.62 119 ILE B CA 1
ATOM 2365 C C . ILE B 1 138 ? 33.890 8.285 47.418 1.00 34.48 119 ILE B C 1
ATOM 2366 O O . ILE B 1 138 ? 34.829 8.865 48.006 1.00 32.90 119 ILE B O 1
ATOM 2371 N N . GLN B 1 139 ? 33.127 7.369 48.018 1.00 34.13 120 GLN B N 1
ATOM 2372 C CA . GLN B 1 139 ? 33.241 7.110 49.431 1.00 33.00 120 GLN B CA 1
ATOM 2373 C C . GLN B 1 139 ? 34.648 6.671 49.805 1.00 34.79 120 GLN B C 1
ATOM 2374 O O . GLN B 1 139 ? 35.165 7.106 50.826 1.00 34.35 120 GLN B O 1
ATOM 2380 N N . ASN B 1 140 ? 35.277 5.858 48.961 1.00 35.30 121 ASN B N 1
ATOM 2381 C CA . ASN B 1 140 ? 36.603 5.356 49.253 1.00 34.19 121 ASN B CA 1
ATOM 2382 C C . ASN B 1 140 ? 37.644 6.462 49.120 1.00 33.64 121 ASN B C 1
ATOM 2383 O O . ASN B 1 140 ? 38.581 6.517 49.903 1.00 35.84 121 ASN B O 1
ATOM 2388 N N . PHE B 1 141 ? 37.477 7.348 48.148 1.00 34.38 122 PHE B N 1
ATOM 2389 C CA . PHE B 1 141 ? 38.357 8.518 48.043 1.00 34.85 122 PHE B CA 1
ATOM 2390 C C . PHE B 1 141 ? 38.193 9.397 49.267 1.00 32.60 122 PHE B C 1
ATOM 2391 O O . PHE B 1 141 ? 39.159 9.839 49.830 1.00 34.94 122 PHE B O 1
ATOM 2399 N N . LEU B 1 142 ? 36.958 9.632 49.677 1.00 35.14 123 LEU B N 1
ATOM 2400 C CA . LEU B 1 142 ? 36.675 10.434 50.860 1.00 32.89 123 LEU B CA 1
ATOM 2401 C C . LEU B 1 142 ? 37.304 9.845 52.143 1.00 34.01 123 LEU B C 1
ATOM 2402 O O . LEU B 1 142 ? 37.851 10.594 52.947 1.00 32.76 123 LEU B O 1
ATOM 2407 N N . LYS B 1 143 ? 37.263 8.520 52.310 1.00 32.91 124 LYS B N 1
ATOM 2408 C CA . LYS B 1 143 ? 37.845 7.868 53.474 1.00 33.63 124 LYS B CA 1
ATOM 2409 C C . LYS B 1 143 ? 39.374 8.083 53.534 1.00 34.73 124 LYS B C 1
ATOM 2410 O O . LYS B 1 143 ? 39.971 8.032 54.621 1.00 36.26 124 LYS B O 1
ATOM 2414 N N . GLU B 1 144 ? 40.000 8.346 52.386 1.00 34.39 125 GLU B N 1
ATOM 2415 C CA . GLU B 1 144 ? 41.436 8.667 52.348 1.00 34.43 125 GLU B CA 1
ATOM 2416 C C . GLU B 1 144 ? 41.728 10.140 52.050 1.00 34.73 125 GLU B C 1
ATOM 2417 O O . GLU B 1 144 ? 42.880 10.512 51.755 1.00 34.34 125 GLU B O 1
ATOM 2423 N N . ASP B 1 145 ? 40.684 10.965 52.152 1.00 34.40 126 ASP B N 1
ATOM 2424 C CA . ASP B 1 145 ? 40.773 12.392 51.931 1.00 32.51 126 ASP B CA 1
ATOM 2425 C C . ASP B 1 145 ? 41.441 12.727 50.584 1.00 32.48 126 ASP B C 1
ATOM 2426 O O . ASP B 1 145 ? 42.250 13.621 50.482 1.00 26.18 126 ASP B O 1
ATOM 2431 N N . LEU B 1 146 ? 41.028 12.025 49.531 1.00 34.64 127 LEU B N 1
ATOM 2432 C CA . LEU B 1 146 ? 41.587 12.230 48.193 1.00 33.96 127 LEU B CA 1
ATOM 2433 C C . LEU B 1 146 ? 40.664 13.031 47.228 1.00 34.14 127 LEU B C 1
ATOM 2434 O O . LEU B 1 146 ? 40.911 13.065 46.032 1.00 34.40 127 LEU B O 1
ATOM 2439 N N . ILE B 1 147 ? 39.605 13.671 47.736 1.00 34.96 128 ILE B N 1
ATOM 2440 C CA . ILE B 1 147 ? 38.713 14.463 46.888 1.00 31.33 128 ILE B CA 1
ATOM 2441 C C . ILE B 1 147 ? 39.046 15.952 47.074 1.00 33.93 128 ILE B C 1
ATOM 2442 O O . ILE B 1 147 ? 39.118 16.439 48.206 1.00 33.40 128 ILE B O 1
ATOM 2447 N N . ASP B 1 148 ? 39.266 16.654 45.960 1.00 31.63 129 ASP B N 1
ATOM 2448 C CA . ASP B 1 148 ? 39.674 18.050 45.977 1.00 32.38 129 ASP B CA 1
ATOM 2449 C C . ASP B 1 148 ? 38.526 18.970 45.652 1.00 31.11 129 ASP B C 1
ATOM 2450 O O . ASP B 1 148 ? 38.436 20.042 46.208 1.00 30.44 129 ASP B O 1
ATOM 2455 N N . GLU B 1 149 ? 37.645 18.553 44.757 1.00 33.35 130 GLU B N 1
ATOM 2456 C CA . GLU B 1 149 ? 36.494 19.366 44.354 1.00 34.12 130 GLU B CA 1
ATOM 2457 C C . GLU B 1 149 ? 35.259 18.502 44.211 1.00 30.41 130 GLU B C 1
ATOM 2458 O O . GLU B 1 149 ? 35.362 17.401 43.760 1.00 32.35 130 GLU B O 1
ATOM 2472 N N . VAL B 1 151 ? 31.215 19.090 42.647 1.00 31.84 132 VAL B N 1
ATOM 2473 C CA . VAL B 1 151 ? 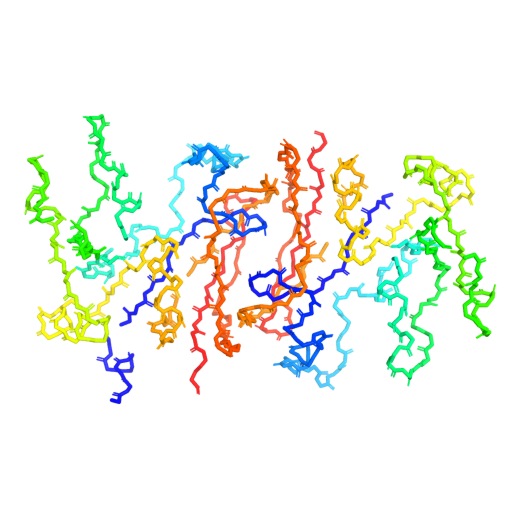30.124 19.883 42.104 1.00 31.83 132 VAL B CA 1
ATOM 2474 C C . VAL B 1 151 ? 28.864 19.040 42.264 1.00 33.80 132 VAL B C 1
ATOM 2475 O O . VAL B 1 151 ? 28.662 18.057 41.536 1.00 36.26 132 VAL B O 1
ATOM 2479 N N A ILE B 1 152 ? 28.028 19.409 43.235 0.50 34.38 133 ILE B N 1
ATOM 2480 N N B ILE B 1 152 ? 28.022 19.404 43.229 0.50 33.06 133 ILE B N 1
ATOM 2481 C CA A ILE B 1 152 ? 26.795 18.668 43.526 0.50 33.46 133 ILE B CA 1
ATOM 2482 C CA B ILE B 1 152 ? 26.804 18.637 43.512 0.50 30.56 133 ILE B CA 1
ATOM 2483 C C A ILE B 1 152 ? 25.604 19.417 42.957 0.50 32.84 133 ILE B C 1
ATOM 2484 C C B ILE B 1 152 ? 25.593 19.393 42.989 0.50 31.39 133 ILE B C 1
ATOM 2485 O O A ILE B 1 152 ? 25.445 20.593 43.250 0.50 32.54 133 ILE B O 1
ATOM 2486 O O B ILE B 1 152 ? 25.410 20.547 43.350 0.50 30.80 133 ILE B O 1
ATOM 2495 N N . THR B 1 153 ? 24.802 18.734 42.130 1.00 32.35 134 THR B N 1
ATOM 2496 C CA . THR B 1 153 ? 23.562 19.259 41.580 1.00 32.49 134 THR B CA 1
ATOM 2497 C C . THR B 1 153 ? 22.435 18.565 42.321 1.00 33.97 134 THR B C 1
ATOM 2498 O O . THR B 1 153 ? 22.246 17.344 42.218 1.00 32.22 134 THR B O 1
ATOM 2502 N N . ARG B 1 154 ? 21.723 19.349 43.122 1.00 32.26 135 ARG B N 1
ATOM 2503 C CA . ARG B 1 154 ? 20.744 18.841 44.034 1.00 33.03 135 ARG B CA 1
ATOM 2504 C C . ARG B 1 154 ? 19.328 19.093 43.479 1.00 32.64 135 ARG B C 1
ATOM 2505 O O . ARG B 1 154 ? 18.936 20.232 43.153 1.00 33.84 135 ARG B O 1
ATOM 2513 N N . PHE B 1 155 ? 18.586 17.997 43.381 1.00 33.25 136 PHE B N 1
ATOM 2514 C CA . PHE B 1 155 ? 17.205 17.973 42.865 1.00 31.81 136 PHE B CA 1
ATOM 2515 C C . PHE B 1 155 ? 16.235 18.165 44.035 1.00 32.51 136 PHE B C 1
ATOM 2516 O O . PHE B 1 155 ? 16.500 17.695 45.160 1.00 31.53 136 PHE B O 1
ATOM 2524 N N . PRO B 1 156 ? 15.112 18.870 43.799 1.00 32.08 137 PRO B N 1
ATOM 2525 C CA . PRO B 1 156 ? 14.163 19.186 44.885 1.00 31.61 137 PRO B CA 1
ATOM 2526 C C . PRO B 1 156 ? 13.187 18.027 45.211 1.00 32.63 137 PRO B C 1
ATOM 2527 O O . PRO B 1 156 ? 11.980 18.192 45.233 1.00 28.25 137 PRO B O 1
ATOM 2531 N N . ILE B 1 157 ? 13.732 16.859 45.500 1.00 30.68 138 ILE B N 1
ATOM 2532 C CA . ILE B 1 157 ? 12.894 15.693 45.672 1.00 32.18 138 ILE B CA 1
ATOM 2533 C C . ILE B 1 157 ? 13.448 14.854 46.819 1.00 27.20 138 ILE B C 1
ATOM 2534 O O . ILE B 1 157 ? 14.632 14.588 46.844 1.00 30.58 138 ILE B O 1
ATOM 2539 N N . LEU B 1 158 ? 12.607 14.501 47.783 1.00 28.65 139 LEU B N 1
ATOM 2540 C CA . LEU B 1 158 ? 12.947 13.486 48.802 1.00 30.36 139 LEU B CA 1
ATOM 2541 C C . LEU B 1 158 ? 12.596 12.132 48.230 1.00 30.43 139 LEU B C 1
ATOM 2542 O O . LEU B 1 158 ? 11.442 11.842 47.994 1.00 30.74 139 LEU B O 1
ATOM 2547 N N . LEU B 1 159 ? 13.594 11.301 47.996 1.00 31.86 140 LEU B N 1
ATOM 2548 C CA . LEU B 1 159 ? 13.362 9.946 47.457 1.00 29.94 140 LEU B CA 1
ATOM 2549 C C . LEU B 1 159 ? 12.902 8.964 48.547 1.00 31.48 140 LEU B C 1
ATOM 2550 O O . LEU B 1 159 ? 12.205 8.010 48.259 1.00 31.25 140 LEU B O 1
ATOM 2555 N N . GLY B 1 160 ? 13.318 9.207 49.786 1.00 30.51 141 GLY B N 1
ATOM 2556 C CA . GLY B 1 160 ? 12.962 8.390 50.928 1.00 30.61 141 GLY B CA 1
ATOM 2557 C C . GLY B 1 160 ? 13.587 7.000 50.950 1.00 29.19 141 GLY B C 1
ATOM 2558 O O . GLY B 1 160 ? 13.106 6.131 51.632 1.00 31.83 141 GLY B O 1
ATOM 2559 N N . GLY B 1 161 ? 14.635 6.804 50.177 1.00 32.07 142 GLY B N 1
ATOM 2560 C CA . GLY B 1 161 ? 15.279 5.499 50.007 1.00 32.63 142 GLY B CA 1
ATOM 2561 C C . GLY B 1 161 ? 16.108 5.549 48.730 1.00 34.17 142 GLY B C 1
ATOM 2562 O O . GLY B 1 161 ? 15.885 6.432 47.867 1.00 29.79 142 GLY B O 1
ATOM 2563 N N . GLY B 1 162 ? 17.091 4.645 48.644 1.00 35.18 143 GLY B N 1
ATOM 2564 C CA . GLY B 1 162 ? 17.965 4.503 47.480 1.00 35.22 143 GLY B CA 1
ATOM 2565 C C . GLY B 1 162 ? 19.421 4.232 47.807 1.00 33.43 143 GLY B C 1
ATOM 2566 O O . GLY B 1 162 ? 19.758 3.763 48.883 1.00 35.97 143 GLY B O 1
ATOM 2567 N N . VAL B 1 163 ? 20.271 4.544 46.850 1.00 33.22 144 VAL B N 1
ATOM 2568 C CA . VAL B 1 163 ? 21.716 4.440 46.969 1.00 33.91 144 VAL B CA 1
ATOM 2569 C C . VAL B 1 163 ? 22.252 5.788 47.445 1.00 33.92 144 VAL B C 1
ATOM 2570 O O . VAL B 1 163 ? 22.096 6.745 46.742 1.00 31.55 144 VAL B O 1
ATOM 2574 N N . PRO B 1 164 ? 22.841 5.868 48.662 1.00 35.35 145 PRO B N 1
ATOM 2575 C CA . PRO B 1 164 ? 23.385 7.129 49.120 1.00 35.09 145 PRO B CA 1
ATOM 2576 C C . PRO B 1 164 ? 24.635 7.569 48.390 1.00 35.67 145 PRO B C 1
ATOM 2577 O O . PRO B 1 164 ? 25.420 6.723 47.992 1.00 36.73 145 PRO B O 1
ATOM 2581 N N . LEU B 1 165 ? 24.823 8.891 48.245 1.00 34.78 146 LEU B N 1
ATOM 2582 C CA . LEU B 1 165 ? 26.113 9.467 47.813 1.00 35.95 146 LEU B CA 1
ATOM 2583 C C . LEU B 1 165 ? 27.203 9.267 48.869 1.00 35.06 146 LEU B C 1
ATOM 2584 O O . LEU B 1 165 ? 28.338 8.864 48.578 1.00 35.67 146 LEU B O 1
ATOM 2589 N N . PHE B 1 166 ? 26.856 9.568 50.115 1.00 32.81 147 PHE B N 1
ATOM 2590 C CA . PHE B 1 166 ? 27.837 9.590 51.178 1.00 32.04 147 PHE B CA 1
ATOM 2591 C C . PHE B 1 166 ? 27.647 8.448 52.146 1.00 33.56 147 PHE B C 1
ATOM 2592 O O . PHE B 1 166 ? 26.537 7.912 52.329 1.00 34.71 147 PHE B O 1
ATOM 2600 N N . GLY B 1 167 ? 28.735 8.106 52.813 1.00 32.82 148 GLY B N 1
ATOM 2601 C CA . GLY B 1 167 ? 28.711 7.066 53.829 1.00 33.57 148 GLY B CA 1
ATOM 2602 C C . GLY B 1 167 ? 29.429 7.537 55.077 1.00 35.77 148 GLY B C 1
ATOM 2603 O O . GLY B 1 167 ? 29.367 8.732 55.441 1.00 39.80 148 GLY B O 1
ATOM 2604 N N . GLU B 1 168 ? 30.145 6.616 55.702 1.00 36.23 149 GLU B N 1
ATOM 2605 C CA . GLU B 1 168 ? 30.832 6.879 56.956 1.00 36.65 149 GLU B CA 1
ATOM 2606 C C . GLU B 1 168 ? 32.252 7.393 56.781 1.00 36.18 149 GLU B C 1
ATOM 2607 O O . GLU B 1 168 ? 32.966 7.020 55.840 1.00 38.63 149 GLU B O 1
ATOM 2613 N N . LEU B 1 169 ? 32.656 8.246 57.721 1.00 33.06 150 LEU B N 1
ATOM 2614 C CA . LEU B 1 169 ? 33.994 8.730 57.811 1.00 30.39 150 LEU B CA 1
ATOM 2615 C C . LEU B 1 169 ? 34.376 8.556 59.266 1.00 32.12 150 LEU B C 1
ATOM 2616 O O . LEU B 1 169 ? 33.509 8.641 60.144 1.00 34.70 150 LEU B O 1
ATOM 2621 N N A GLU B 1 170 ? 35.646 8.239 59.508 0.50 31.13 151 GLU B N 1
ATOM 2622 N N B GLU B 1 170 ? 35.661 8.338 59.522 0.50 31.53 151 GLU B N 1
ATOM 2623 C CA A GLU B 1 170 ? 36.247 8.297 60.845 0.50 31.31 151 GLU B CA 1
ATOM 2624 C CA B GLU B 1 170 ? 36.178 8.266 60.884 0.50 32.06 151 GLU B CA 1
ATOM 2625 C C A GLU B 1 170 ? 36.158 9.706 61.415 0.50 31.28 151 GLU B C 1
ATOM 2626 C C B GLU B 1 170 ? 36.409 9.675 61.458 0.50 30.98 151 GLU B C 1
ATOM 2627 O O A GLU B 1 170 ? 35.753 9.906 62.562 0.50 30.71 151 GLU B O 1
ATOM 2628 O O B GLU B 1 170 ? 36.520 9.834 62.664 0.50 29.05 151 GLU B O 1
ATOM 2639 N N . SER B 1 171 ? 36.530 10.680 60.587 1.00 30.90 152 SER B N 1
ATOM 2640 C CA . SER B 1 171 ? 36.527 12.074 60.996 1.00 31.42 152 SER B CA 1
ATOM 2641 C C . SER B 1 171 ? 36.018 12.990 59.877 1.00 32.69 152 SER B C 1
ATOM 2642 O O . SER B 1 171 ? 36.014 12.621 58.699 1.00 31.66 152 SER B O 1
ATOM 2645 N N . SER B 1 172 ? 35.555 14.180 60.271 1.00 29.87 153 SER B N 1
ATOM 2646 C CA . SER B 1 172 ? 34.887 15.077 59.359 1.00 30.82 153 SER B CA 1
ATOM 2647 C C . SER B 1 172 ? 35.828 15.671 58.321 1.00 29.70 153 SER B C 1
ATOM 2648 O O . SER B 1 172 ? 37.026 15.773 58.556 1.00 28.60 153 SER B O 1
ATOM 2651 N N . LEU B 1 173 ? 35.260 16.083 57.185 1.00 30.15 154 LEU B N 1
ATOM 2652 C CA . LEU B 1 173 ? 36.023 16.800 56.141 1.00 28.59 154 LEU B CA 1
ATOM 2653 C C . LEU B 1 173 ? 35.375 18.141 55.792 1.00 29.07 154 LEU B C 1
ATOM 2654 O O . LEU B 1 173 ? 34.178 18.210 55.471 1.00 29.72 154 LEU B O 1
ATOM 2659 N N . SER B 1 174 ? 36.164 19.201 55.849 1.00 28.18 155 SER B N 1
ATOM 2660 C CA . SER B 1 174 ? 35.666 20.556 55.567 1.00 32.82 155 SER B CA 1
ATOM 2661 C C . SER B 1 174 ? 35.970 21.011 54.167 1.00 31.83 155 SER B C 1
ATOM 2662 O O . SER B 1 174 ? 37.052 20.700 53.612 1.00 32.22 155 SER B O 1
ATOM 2665 N N . PHE B 1 175 ? 35.040 21.794 53.628 1.00 28.99 156 PHE B N 1
ATOM 2666 C CA . PHE B 1 175 ? 35.151 22.358 52.271 1.00 29.40 156 PHE B CA 1
ATOM 2667 C C . PHE B 1 175 ? 34.862 23.840 52.350 1.00 29.12 156 PHE B C 1
ATOM 2668 O O . PHE B 1 175 ? 34.391 24.319 53.348 1.00 30.01 156 PHE B O 1
ATOM 2676 N N . ASN B 1 176 ? 35.130 24.537 51.261 1.00 32.68 157 ASN B N 1
ATOM 2677 C CA . ASN B 1 176 ? 34.733 25.915 51.030 1.00 34.16 157 ASN B CA 1
ATOM 2678 C C . ASN B 1 176 ? 33.704 25.884 49.891 1.00 34.83 157 ASN B C 1
ATOM 2679 O O . ASN B 1 176 ? 33.896 25.145 48.932 1.00 33.62 157 ASN B O 1
ATOM 2684 N N . VAL B 1 177 ? 32.614 26.650 50.003 1.00 36.00 158 VAL B N 1
ATOM 2685 C CA . VAL B 1 177 ? 31.701 26.909 48.866 1.00 33.91 158 VAL B CA 1
ATOM 2686 C C . VAL B 1 177 ? 32.356 27.916 47.923 1.00 33.84 158 VAL B C 1
ATOM 2687 O O . VAL B 1 177 ? 32.558 29.046 48.290 1.00 32.47 158 VAL B O 1
ATOM 2691 N N . ILE B 1 178 ? 32.707 27.482 46.719 1.00 35.03 159 ILE B N 1
ATOM 2692 C CA . ILE B 1 178 ? 33.300 28.350 45.701 1.00 35.72 159 ILE B CA 1
ATOM 2693 C C . ILE B 1 178 ? 32.235 29.118 44.908 1.00 35.10 159 ILE B C 1
ATOM 2694 O O . ILE B 1 178 ? 32.489 30.218 44.460 1.00 33.80 159 ILE B O 1
ATOM 2699 N N . LYS B 1 179 ? 31.066 28.509 44.741 1.00 35.03 160 LYS B N 1
ATOM 2700 C CA . LYS B 1 179 ? 30.006 28.993 43.890 1.00 35.70 160 LYS B CA 1
ATOM 2701 C C . LYS B 1 179 ? 28.769 28.167 44.153 1.00 32.95 160 LYS B C 1
ATOM 2702 O O . LYS B 1 179 ? 28.862 26.983 44.338 1.00 30.64 160 LYS B O 1
ATOM 2708 N N . SER B 1 180 ? 27.608 28.807 44.162 1.00 34.40 161 SER B N 1
ATOM 2709 C CA . SER B 1 180 ? 26.340 28.120 44.177 1.00 34.10 161 SER B CA 1
ATOM 2710 C C . SER B 1 180 ? 25.346 28.815 43.276 1.00 35.20 161 SER B C 1
ATOM 2711 O O . SER B 1 180 ? 25.291 30.011 43.257 1.00 32.02 161 SER B O 1
ATOM 2714 N N . GLU B 1 181 ? 24.553 28.061 42.521 1.00 36.30 162 GLU B N 1
ATOM 2715 C CA . GLU B 1 181 ? 23.540 28.695 41.655 1.00 36.78 162 GLU B CA 1
ATOM 2716 C C . GLU B 1 181 ? 22.399 27.766 41.373 1.00 36.34 162 GLU B C 1
ATOM 2717 O O . GLU B 1 181 ? 22.519 26.563 41.520 1.00 35.91 162 GLU B O 1
ATOM 2723 N N . VAL B 1 182 ? 21.286 28.354 40.979 1.00 36.85 163 VAL B N 1
ATOM 2724 C CA . VAL B 1 182 ? 20.114 27.614 40.572 1.00 36.56 163 VAL B CA 1
ATOM 2725 C C . VAL B 1 182 ? 20.301 27.304 39.069 1.00 37.27 163 VAL B C 1
ATOM 2726 O O . VAL B 1 182 ? 20.644 28.182 38.306 1.00 34.29 163 VAL B O 1
AT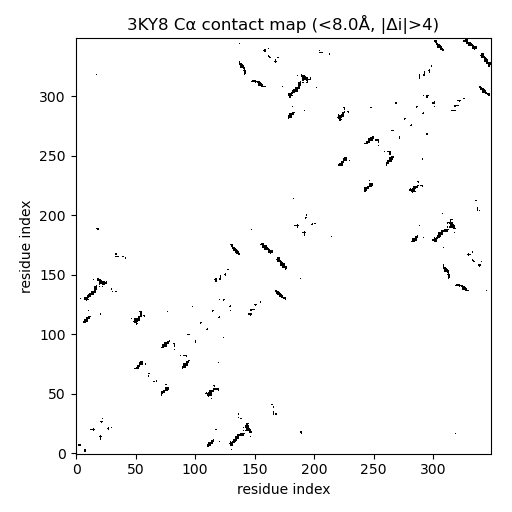OM 2730 N N . VAL B 1 183 ? 20.162 26.047 38.662 1.00 37.06 164 VAL B N 1
ATOM 2731 C CA . VAL B 1 183 ? 20.230 25.696 37.248 1.00 38.91 164 VAL B CA 1
ATOM 2732 C C . VAL B 1 183 ? 18.900 25.044 36.849 1.00 39.72 164 VAL B C 1
ATOM 2733 O O . VAL B 1 183 ? 18.294 24.335 37.640 1.00 38.29 164 VAL B O 1
ATOM 2737 N N . LEU B 1 184 ? 18.446 25.326 35.636 1.00 40.71 165 LEU B N 1
ATOM 2738 C CA . LEU B 1 184 ? 17.162 24.858 35.109 1.00 42.70 165 LEU B CA 1
ATOM 2739 C C . LEU B 1 184 ? 15.981 25.187 36.025 1.00 44.93 165 LEU B C 1
ATOM 2740 O O . LEU B 1 184 ? 15.060 24.399 36.168 1.00 45.01 165 LEU B O 1
ATOM 2745 N N . ASP B 1 185 ? 16.036 26.352 36.661 1.00 47.03 166 ASP B N 1
ATOM 2746 C CA . ASP B 1 185 ? 15.003 26.829 37.602 1.00 48.25 166 ASP B CA 1
ATOM 2747 C C . ASP B 1 185 ? 14.808 26.064 38.896 1.00 47.39 166 ASP B C 1
ATOM 2748 O O . ASP B 1 185 ? 14.512 26.661 39.922 1.00 47.38 166 ASP B O 1
ATOM 2753 N N . SER B 1 186 ? 14.954 24.745 38.865 1.00 46.24 167 SER B N 1
ATOM 2754 C CA . SER B 1 186 ? 14.585 23.939 40.020 1.00 43.99 167 SER B CA 1
ATOM 2755 C C . SER B 1 186 ? 15.751 23.207 40.670 1.00 39.66 167 SER B C 1
ATOM 2756 O O . SER B 1 186 ? 15.578 22.634 41.755 1.00 40.19 167 SER B O 1
ATOM 2759 N N . LEU B 1 187 ? 16.937 23.273 40.069 1.00 33.91 168 LEU B N 1
ATOM 2760 C CA . LEU B 1 187 ? 18.108 22.629 40.639 1.00 34.05 168 LEU B CA 1
ATOM 2761 C C . LEU B 1 187 ? 19.057 23.616 41.296 1.00 34.23 168 LEU B C 1
ATOM 2762 O O . LEU B 1 187 ? 19.199 24.742 40.833 1.00 39.48 168 LEU B O 1
ATOM 2767 N N . THR B 1 188 ? 19.696 23.226 42.392 1.00 32.92 169 THR B N 1
ATOM 2768 C CA . THR B 1 188 ? 20.834 24.006 42.906 1.00 32.37 169 THR B CA 1
ATOM 2769 C C . THR B 1 188 ? 22.124 23.278 42.513 1.00 33.71 169 THR B C 1
ATOM 2770 O O . THR B 1 188 ? 22.162 22.045 42.518 1.00 32.39 169 THR B O 1
ATOM 2774 N N . GLN B 1 189 ? 23.162 24.025 42.130 1.00 31.69 170 GLN B N 1
ATOM 2775 C CA . GLN B 1 189 ? 24.458 23.422 41.798 1.00 32.33 170 GLN B CA 1
ATOM 2776 C C . GLN B 1 189 ? 25.562 24.131 42.584 1.00 30.89 170 GLN B C 1
ATOM 2777 O O . GLN B 1 189 ? 25.801 25.332 42.401 1.00 28.72 170 GLN B O 1
ATOM 2783 N N . THR B 1 190 ? 26.204 23.407 43.489 1.00 29.90 171 THR B N 1
ATOM 2784 C CA . THR B 1 190 ? 27.191 24.020 44.391 1.00 31.62 171 THR B CA 1
ATOM 2785 C C . THR B 1 190 ? 28.532 23.363 44.173 1.00 31.36 171 THR B C 1
ATOM 2786 O O . THR B 1 190 ? 28.646 22.145 44.116 1.00 32.63 171 THR B O 1
ATOM 2790 N N . THR B 1 191 ? 29.548 24.199 44.115 1.00 31.44 172 THR B N 1
ATOM 2791 C CA . THR B 1 191 ? 30.910 23.790 43.920 1.00 29.51 172 THR B CA 1
ATOM 2792 C C . THR B 1 191 ? 31.645 23.969 45.226 1.00 29.46 172 THR B C 1
ATOM 2793 O O . THR B 1 191 ? 31.736 25.056 45.754 1.00 30.77 172 THR B O 1
ATOM 2797 N N . TYR B 1 192 ? 32.141 22.864 45.745 1.00 31.10 173 TYR B N 1
ATOM 2798 C CA . TYR B 1 192 ? 32.870 22.775 47.003 1.00 31.55 173 TYR B CA 1
ATOM 2799 C C . TYR B 1 192 ? 34.326 22.453 46.654 1.00 30.43 173 TYR B C 1
ATOM 2800 O O . TYR B 1 192 ? 34.566 21.566 45.862 1.00 29.01 173 TYR B O 1
ATOM 2809 N N . HIS B 1 193 ? 35.279 23.197 47.229 1.00 32.96 174 HIS B N 1
ATOM 2810 C CA . HIS B 1 193 ? 36.706 22.832 47.211 1.00 31.97 174 HIS B CA 1
ATOM 2811 C C . HIS B 1 193 ? 37.123 22.392 48.623 1.00 33.02 174 HIS B C 1
ATOM 2812 O O . HIS B 1 193 ? 36.674 22.962 49.610 1.00 30.05 174 HIS B O 1
ATOM 2819 N N . ARG B 1 194 ? 37.955 21.368 48.709 1.00 30.68 175 ARG B N 1
ATOM 2820 C CA . ARG B 1 194 ? 38.444 20.890 49.982 1.00 35.46 175 ARG B CA 1
ATOM 2821 C C . ARG B 1 194 ? 39.327 21.955 50.619 1.00 39.47 175 ARG B C 1
ATOM 2822 O O . ARG B 1 194 ? 40.169 22.546 49.952 1.00 37.23 175 ARG B O 1
ATOM 2830 N N . LYS B 1 195 ? 39.096 22.205 51.904 1.00 44.60 176 LYS B N 1
ATOM 2831 C CA . LYS B 1 195 ? 39.794 23.236 52.652 1.00 49.84 176 LYS B CA 1
ATOM 2832 C C . LYS B 1 195 ? 41.189 22.727 53.061 1.00 54.23 176 LYS B C 1
ATOM 2833 O O . LYS B 1 195 ? 41.318 21.916 53.981 1.00 56.48 176 LYS B O 1
ATOM 2839 N N . ARG B 1 196 ? 42.222 23.207 52.359 1.00 57.20 177 ARG B N 1
ATOM 2840 C CA . ARG B 1 196 ? 43.603 22.750 52.554 1.00 61.20 177 ARG B CA 1
ATOM 2841 C C . ARG B 1 196 ? 44.364 23.613 53.569 1.00 62.09 177 ARG B C 1
ATOM 2842 O O . ARG B 1 196 ? 43.883 23.843 54.688 1.00 63.21 177 ARG B O 1
#

Solvent-accessible surface area: 18135 Å² total